Protein AF-X1RI04-F1 (afdb_monomer_lite)

InterPro domains:
  IPR008217 Ccc1 family [PF01988] (45-190)

Secondary structure (DSSP, 8-state):
--HHHHHHHHHHHHHHHHHHHHHHHHHHHHHHHHHHHHHHHHHHHHHHHHHHHHHHHHHHHHHHHHHHHHHHHH-TT-HHHHHHHHHHHHHHHHHHHHHHHHHHHHHHHHHHHHHHHHHHHHHHHHHHHHHHHHT-SS--HHHHHHHHHHHHHHHHHHHHHHHHHHTS-HHHHHHHHHHHHHHHHHHHHHHH-

Structure (mmCIF, N/CA/C/O backbone):
data_AF-X1RI04-F1
#
_entry.id   AF-X1RI04-F1
#
loop_
_atom_site.group_PDB
_atom_site.id
_atom_site.type_symbol
_atom_site.label_atom_id
_atom_site.label_alt_id
_atom_site.label_comp_id
_atom_site.label_asym_id
_atom_site.label_entity_id
_atom_site.label_seq_id
_atom_site.pdbx_PDB_ins_code
_atom_site.Cartn_x
_atom_site.Cartn_y
_atom_site.Cartn_z
_atom_site.occupancy
_atom_site.B_iso_or_equiv
_atom_site.auth_seq_id
_atom_site.auth_comp_id
_atom_site.auth_asym_id
_atom_site.auth_atom_id
_atom_site.pdbx_PDB_model_num
ATOM 1 N N . MET A 1 1 ? 41.796 -19.328 -16.717 1.00 56.25 1 MET A N 1
ATOM 2 C CA . MET A 1 1 ? 40.989 -19.434 -15.481 1.00 56.25 1 MET A CA 1
ATOM 3 C C . MET A 1 1 ? 39.980 -20.559 -15.691 1.00 56.25 1 MET A C 1
ATOM 5 O O . MET A 1 1 ? 39.251 -20.521 -16.672 1.00 56.25 1 MET A O 1
ATOM 9 N N . THR A 1 2 ? 40.046 -21.635 -14.907 1.00 69.50 2 THR A N 1
ATOM 10 C CA . THR A 1 2 ? 39.383 -22.914 -15.227 1.00 69.50 2 THR A CA 1
ATOM 11 C C . THR A 1 2 ? 37.885 -22.865 -14.917 1.00 69.50 2 THR A C 1
ATOM 13 O O . THR A 1 2 ? 37.501 -22.377 -13.861 1.00 69.50 2 THR A O 1
ATOM 16 N N . ASN A 1 3 ? 37.045 -23.431 -15.790 1.00 71.75 3 ASN A N 1
ATOM 17 C CA . ASN A 1 3 ? 35.574 -23.472 -15.674 1.00 71.75 3 ASN A CA 1
ATOM 18 C C . ASN A 1 3 ? 35.074 -23.992 -14.298 1.00 71.75 3 ASN A C 1
ATOM 20 O O . ASN A 1 3 ? 34.039 -23.561 -13.805 1.00 71.75 3 ASN A O 1
ATOM 24 N N . ARG A 1 4 ? 35.855 -24.850 -13.617 1.00 77.81 4 ARG A N 1
ATOM 25 C CA . ARG A 1 4 ? 35.579 -25.296 -12.234 1.00 77.81 4 ARG A CA 1
ATOM 26 C C . ARG A 1 4 ? 35.619 -24.168 -11.203 1.00 77.81 4 ARG A C 1
ATOM 28 O O . ARG A 1 4 ? 34.737 -24.109 -10.362 1.00 77.81 4 ARG A O 1
ATOM 35 N N . LYS A 1 5 ? 36.581 -23.249 -11.315 1.00 81.50 5 LYS A N 1
ATOM 36 C CA . LYS A 1 5 ? 36.760 -22.143 -10.367 1.00 81.50 5 LYS A CA 1
ATOM 37 C C . LYS A 1 5 ? 35.583 -21.163 -10.423 1.00 81.50 5 LYS A C 1
ATOM 39 O O . LYS A 1 5 ? 35.088 -20.741 -9.392 1.00 81.50 5 LYS A O 1
ATOM 44 N N . ILE A 1 6 ? 35.080 -20.900 -11.633 1.00 80.06 6 ILE A N 1
ATOM 45 C CA . ILE A 1 6 ? 33.883 -20.073 -11.860 1.00 80.06 6 ILE A CA 1
ATOM 46 C C . ILE A 1 6 ? 32.636 -20.750 -11.268 1.00 80.06 6 ILE A C 1
ATOM 48 O O . ILE A 1 6 ? 31.807 -20.092 -10.651 1.00 80.06 6 ILE A O 1
ATOM 52 N N . LYS A 1 7 ? 32.499 -22.076 -11.414 1.00 80.19 7 LYS A N 1
ATOM 53 C CA . LYS A 1 7 ? 31.380 -22.821 -10.812 1.00 80.19 7 LYS A CA 1
ATOM 54 C C . LYS A 1 7 ? 31.418 -22.803 -9.284 1.00 80.19 7 LYS A C 1
ATOM 56 O O . LYS A 1 7 ? 30.374 -22.629 -8.669 1.00 80.19 7 LYS A O 1
ATOM 61 N N . GLU A 1 8 ? 32.591 -22.973 -8.684 1.00 88.19 8 GLU A N 1
ATOM 62 C CA . GLU A 1 8 ? 32.772 -22.919 -7.226 1.00 88.19 8 GLU A CA 1
ATOM 63 C C . GLU A 1 8 ? 32.429 -21.534 -6.661 1.00 88.19 8 GLU A C 1
ATOM 65 O O . GLU A 1 8 ? 31.746 -21.441 -5.646 1.00 88.19 8 GLU A O 1
ATOM 70 N N . GLU A 1 9 ? 32.820 -20.472 -7.364 1.00 85.31 9 GLU A N 1
ATOM 71 C CA . GLU A 1 9 ? 32.526 -19.083 -7.000 1.00 85.31 9 GLU A CA 1
ATOM 72 C C . GLU A 1 9 ? 31.026 -18.761 -7.109 1.00 85.31 9 GLU A C 1
ATOM 74 O O . GLU A 1 9 ? 30.447 -18.163 -6.207 1.00 85.31 9 GLU A O 1
ATOM 79 N N . ILE A 1 10 ? 30.348 -19.248 -8.156 1.00 82.75 10 ILE A N 1
ATOM 80 C CA . ILE A 1 10 ? 28.885 -19.128 -8.276 1.00 82.75 10 ILE A CA 1
ATOM 81 C C . ILE A 1 10 ? 28.179 -19.881 -7.141 1.00 82.75 10 ILE A C 1
ATOM 83 O O . ILE A 1 10 ? 27.211 -19.374 -6.578 1.00 82.75 10 ILE A O 1
ATOM 87 N N . ILE A 1 11 ? 28.652 -21.080 -6.787 1.00 85.56 11 ILE A N 1
ATOM 88 C CA . ILE A 1 11 ? 28.065 -21.882 -5.707 1.00 85.56 11 ILE A CA 1
ATOM 89 C C . ILE A 1 11 ? 28.248 -21.192 -4.351 1.00 85.56 11 ILE A C 1
ATOM 91 O O . ILE A 1 11 ? 27.290 -21.144 -3.580 1.00 85.56 11 ILE A O 1
ATOM 95 N N . SER A 1 12 ? 29.424 -20.621 -4.059 1.00 86.88 12 SER A N 1
ATOM 96 C CA . SER A 1 12 ? 29.635 -19.900 -2.796 1.00 86.88 12 SER A CA 1
ATOM 97 C C . SER A 1 12 ? 28.733 -18.671 -2.700 1.00 86.88 12 SER A C 1
ATOM 99 O O . SER A 1 12 ? 28.093 -18.454 -1.675 1.00 86.88 12 SER A O 1
ATOM 101 N N . LEU A 1 13 ? 28.598 -17.925 -3.799 1.00 86.56 13 LEU A N 1
ATOM 102 C CA . LEU A 1 13 ? 27.761 -16.730 -3.866 1.00 86.56 13 LEU A CA 1
ATOM 103 C C . LEU A 1 13 ? 26.271 -17.068 -3.695 1.00 86.56 13 LEU A C 1
ATOM 105 O O . LEU A 1 13 ? 25.537 -16.323 -3.045 1.00 86.56 13 LEU A O 1
ATOM 109 N N . LEU A 1 14 ? 25.827 -18.218 -4.215 1.00 79.75 14 LEU A N 1
ATOM 110 C CA . LEU A 1 14 ? 24.469 -18.725 -4.006 1.00 79.75 14 LEU A CA 1
ATOM 111 C C . LEU A 1 14 ? 24.226 -19.113 -2.539 1.00 79.75 14 LEU A C 1
ATOM 113 O O . LEU A 1 14 ? 23.183 -18.787 -1.977 1.00 79.75 14 LEU A O 1
ATOM 117 N N . ILE A 1 15 ? 25.191 -19.793 -1.913 1.00 87.94 15 ILE A N 1
ATOM 118 C CA . ILE A 1 15 ? 25.114 -20.222 -0.509 1.00 87.94 15 ILE A CA 1
ATOM 119 C C . ILE A 1 15 ? 25.029 -19.013 0.426 1.00 87.94 15 ILE A C 1
ATOM 121 O O . ILE A 1 15 ? 24.221 -19.019 1.356 1.00 87.94 15 ILE A O 1
ATOM 125 N N . ASP A 1 16 ? 25.811 -17.967 0.170 1.00 87.62 16 ASP A N 1
ATOM 126 C CA . ASP A 1 16 ? 25.807 -16.768 1.007 1.00 87.62 16 ASP A CA 1
ATOM 127 C C . ASP A 1 16 ? 24.486 -15.995 0.894 1.00 87.62 16 ASP A C 1
ATOM 129 O O . ASP A 1 16 ? 23.928 -15.589 1.915 1.00 87.62 16 ASP A O 1
ATOM 133 N N . HIS A 1 17 ? 23.897 -15.898 -0.303 1.00 81.50 17 HIS A N 1
ATOM 134 C CA . HIS A 1 17 ? 22.555 -15.324 -0.461 1.00 81.50 17 HIS A CA 1
ATOM 135 C C . HIS A 1 17 ? 21.479 -16.148 0.253 1.00 81.50 17 HIS A C 1
ATOM 137 O O . HIS A 1 17 ? 20.610 -15.581 0.914 1.00 81.50 17 HIS A O 1
ATOM 143 N N . VA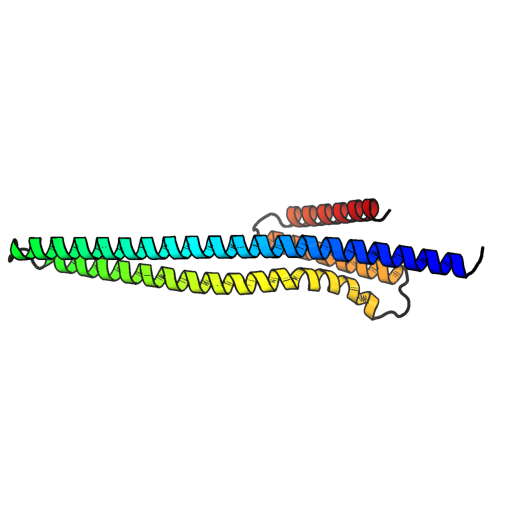L A 1 18 ? 21.544 -17.481 0.178 1.00 84.56 18 VAL A N 1
ATOM 144 C CA . VAL A 1 18 ? 20.605 -18.354 0.899 1.00 84.56 18 VAL A CA 1
ATOM 145 C C . VAL A 1 18 ? 20.731 -18.165 2.412 1.00 84.56 18 VAL A C 1
ATOM 147 O O . VAL A 1 18 ? 19.711 -18.134 3.098 1.00 84.56 18 VAL A O 1
ATOM 150 N N . ARG A 1 19 ? 21.947 -17.975 2.941 1.00 84.56 19 ARG A N 1
ATOM 151 C CA . ARG A 1 19 ? 22.165 -17.679 4.367 1.00 84.56 19 ARG A CA 1
ATOM 152 C C . ARG A 1 19 ? 21.588 -16.333 4.782 1.00 84.56 19 ARG A C 1
ATOM 154 O O . ARG A 1 19 ? 20.949 -16.265 5.826 1.00 84.56 19 ARG A O 1
ATOM 161 N N . ILE A 1 20 ? 21.775 -15.291 3.971 1.00 84.12 20 ILE A N 1
ATOM 162 C CA . ILE A 1 20 ? 21.198 -13.963 4.228 1.00 84.12 20 ILE A CA 1
ATOM 163 C C . ILE A 1 20 ? 19.671 -14.060 4.282 1.00 84.12 20 ILE A C 1
ATOM 165 O O . ILE A 1 20 ? 19.052 -13.583 5.230 1.00 84.12 20 ILE A O 1
ATOM 169 N N . VAL A 1 21 ? 19.067 -14.748 3.311 1.00 76.12 21 VAL A N 1
ATOM 170 C CA . VAL A 1 21 ? 17.616 -14.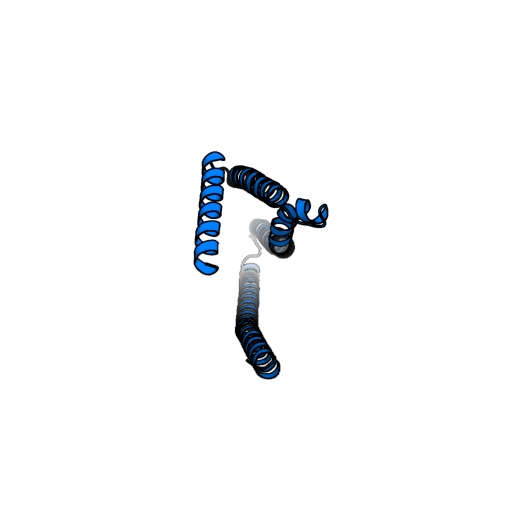964 3.269 1.00 76.12 21 VAL A CA 1
ATOM 171 C C . VAL A 1 21 ? 17.138 -15.756 4.491 1.00 76.12 21 VAL A C 1
ATOM 173 O O . VAL A 1 21 ? 16.167 -15.354 5.128 1.00 76.12 21 VAL A O 1
ATOM 176 N N . TYR A 1 22 ? 17.836 -16.829 4.875 1.00 77.12 22 TYR A N 1
ATOM 177 C CA . TYR A 1 22 ? 17.503 -17.604 6.075 1.00 77.12 22 TYR A CA 1
ATOM 178 C C . TYR A 1 22 ? 17.614 -16.782 7.363 1.00 77.12 22 TYR A C 1
ATOM 180 O O . TYR A 1 22 ? 16.743 -16.895 8.221 1.00 77.12 22 TYR A O 1
ATOM 188 N N . SER A 1 23 ? 18.645 -15.943 7.493 1.00 79.81 23 SER A N 1
ATOM 189 C CA . SER A 1 23 ? 18.835 -15.072 8.659 1.00 79.81 23 SER A CA 1
ATOM 190 C C . SER A 1 23 ? 17.694 -14.067 8.785 1.00 79.81 23 SER A C 1
ATOM 192 O O . SER A 1 23 ? 17.095 -13.960 9.847 1.00 79.81 23 SER A O 1
ATOM 194 N N . ILE A 1 24 ? 17.330 -13.394 7.688 1.00 77.19 24 ILE A N 1
ATOM 195 C CA . ILE A 1 24 ? 16.237 -12.411 7.681 1.00 77.19 24 ILE A CA 1
ATOM 196 C C . ILE A 1 24 ? 14.903 -13.084 8.018 1.00 77.19 24 ILE A C 1
ATOM 198 O O . ILE A 1 24 ? 14.132 -12.560 8.818 1.00 77.19 24 ILE A O 1
ATOM 202 N N . ILE A 1 25 ? 14.624 -14.257 7.439 1.00 72.31 25 ILE A N 1
ATOM 203 C CA . ILE A 1 25 ? 13.391 -15.006 7.719 1.00 72.31 25 ILE A CA 1
ATOM 204 C C . ILE A 1 25 ? 13.358 -15.482 9.176 1.00 72.31 25 ILE A C 1
ATOM 206 O O . ILE A 1 25 ? 12.309 -15.411 9.812 1.00 72.31 25 ILE A O 1
ATOM 210 N N . SER A 1 26 ? 14.490 -15.938 9.715 1.00 75.62 26 SER A N 1
ATOM 211 C CA . SER A 1 26 ? 14.608 -16.368 11.110 1.00 75.62 26 SER A CA 1
ATOM 212 C C . SER A 1 26 ? 14.384 -15.210 12.082 1.00 75.62 26 SER A C 1
ATOM 214 O O . SER A 1 26 ? 13.570 -15.334 12.995 1.00 75.62 26 SER A O 1
ATOM 216 N N . ASP A 1 27 ? 15.041 -14.070 11.862 1.00 74.50 27 ASP A N 1
ATOM 217 C CA . ASP A 1 27 ? 14.899 -12.879 12.709 1.00 74.50 27 ASP A CA 1
ATOM 218 C C . ASP A 1 27 ? 13.464 -12.336 12.670 1.00 74.50 27 ASP A C 1
ATOM 220 O O . ASP A 1 27 ? 12.891 -11.984 13.704 1.00 74.50 27 ASP A O 1
ATOM 224 N N . MET A 1 28 ? 12.836 -12.353 11.491 1.00 73.25 28 MET A N 1
ATOM 225 C CA . MET A 1 28 ? 11.418 -12.018 11.338 1.00 73.25 28 MET A CA 1
ATOM 226 C C . MET A 1 28 ? 10.502 -13.038 12.022 1.00 73.25 28 MET A C 1
ATOM 228 O O . MET A 1 28 ? 9.472 -12.653 12.571 1.00 73.25 28 MET A O 1
ATOM 232 N N . GLY A 1 29 ? 10.870 -14.321 12.028 1.00 74.38 29 GLY A N 1
ATOM 233 C CA . GLY A 1 29 ? 10.160 -15.370 12.756 1.00 74.38 29 GLY A CA 1
ATOM 234 C C . GLY A 1 29 ? 10.153 -15.115 14.262 1.00 74.38 29 GLY A C 1
ATOM 235 O O . GLY A 1 29 ? 9.088 -15.147 14.876 1.00 74.38 29 GLY A O 1
ATOM 236 N N . VAL A 1 30 ? 11.311 -14.773 14.837 1.00 74.25 30 VAL A N 1
ATOM 237 C CA . VAL A 1 30 ? 11.431 -14.397 16.256 1.00 74.25 30 VAL A CA 1
ATOM 238 C C . VAL A 1 30 ? 10.592 -13.154 16.550 1.00 74.25 30 VAL A C 1
ATOM 240 O O . VAL A 1 30 ? 9.764 -13.176 17.460 1.00 74.25 30 VAL A O 1
ATOM 243 N N . TYR A 1 31 ? 10.716 -12.107 15.730 1.00 75.12 31 TYR A N 1
ATOM 244 C CA . TYR A 1 31 ? 9.923 -10.885 15.879 1.00 75.12 31 TYR A CA 1
ATOM 245 C C . TYR A 1 31 ? 8.414 -11.157 15.827 1.00 75.12 31 TYR A C 1
ATOM 247 O O . TYR A 1 31 ? 7.657 -10.629 16.641 1.00 75.12 31 TYR A O 1
ATOM 255 N N . TYR A 1 32 ? 7.968 -12.020 14.910 1.00 71.06 32 TYR A N 1
ATOM 256 C CA . TYR A 1 32 ? 6.564 -12.396 14.790 1.00 71.06 32 TYR A CA 1
ATOM 257 C C . TYR A 1 32 ? 6.075 -13.173 16.014 1.00 71.06 32 TYR A C 1
ATOM 259 O O . TYR A 1 32 ? 4.979 -12.901 16.499 1.00 71.06 32 TYR A O 1
ATOM 267 N N . THR A 1 33 ? 6.880 -14.101 16.546 1.00 78.12 33 THR A N 1
ATOM 268 C CA . THR A 1 33 ? 6.529 -14.823 17.780 1.00 78.12 33 THR A CA 1
ATOM 269 C C . THR A 1 33 ? 6.433 -13.887 18.980 1.00 78.12 33 THR A C 1
ATOM 271 O O . THR A 1 33 ? 5.435 -13.935 19.690 1.00 78.12 33 THR A O 1
ATOM 274 N N . THR A 1 34 ? 7.383 -12.963 19.150 1.00 79.19 34 THR A N 1
ATOM 275 C CA . THR A 1 34 ? 7.346 -11.969 20.231 1.00 79.19 34 THR A CA 1
ATOM 276 C C . THR A 1 34 ? 6.147 -11.031 20.092 1.00 79.19 34 THR A C 1
ATOM 278 O O . THR A 1 34 ? 5.424 -10.806 21.056 1.00 79.19 34 THR A O 1
ATOM 281 N N . TRP A 1 35 ? 5.866 -10.536 18.883 1.00 82.44 35 TRP A N 1
ATOM 282 C CA . TRP A 1 35 ? 4.689 -9.703 18.634 1.00 82.44 35 TRP A CA 1
ATOM 283 C C . TRP A 1 35 ? 3.377 -10.459 18.887 1.00 82.44 35 TRP A C 1
ATOM 285 O O . TRP A 1 35 ? 2.438 -9.894 19.449 1.00 82.44 35 TRP A O 1
ATOM 295 N N . ALA A 1 36 ? 3.300 -11.737 18.504 1.00 80.50 36 ALA A N 1
ATOM 296 C CA . ALA A 1 36 ? 2.135 -12.579 18.756 1.00 80.50 36 ALA A CA 1
ATOM 297 C C . ALA A 1 36 ? 1.917 -12.819 20.260 1.00 80.50 36 ALA A C 1
ATOM 299 O O . ALA A 1 36 ? 0.785 -12.704 20.734 1.00 80.50 36 ALA A O 1
ATOM 300 N N . GLU A 1 37 ? 2.988 -13.082 21.013 1.00 81.00 37 GLU A N 1
ATOM 301 C CA . GLU A 1 37 ? 2.952 -13.212 22.473 1.00 81.00 37 GLU A CA 1
ATOM 302 C C . GLU A 1 37 ? 2.514 -11.905 23.149 1.00 81.00 37 GLU A C 1
ATOM 304 O O . GLU A 1 37 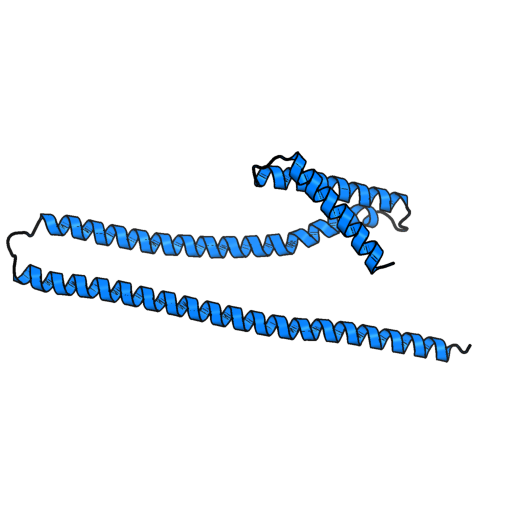? 1.610 -11.918 23.989 1.00 81.00 37 GLU A O 1
ATOM 309 N N . ASP A 1 38 ? 3.070 -10.762 22.736 1.00 80.62 38 ASP A N 1
ATOM 310 C CA . ASP A 1 38 ? 2.705 -9.437 23.250 1.00 80.62 38 ASP A CA 1
ATOM 311 C C . ASP A 1 38 ? 1.246 -9.085 22.938 1.00 80.62 38 ASP A C 1
ATOM 313 O O . ASP A 1 38 ? 0.526 -8.520 23.774 1.00 80.62 38 ASP A O 1
ATOM 317 N N . PHE A 1 39 ? 0.773 -9.447 21.744 1.00 82.75 39 PHE A N 1
ATOM 318 C CA . PHE A 1 39 ? -0.617 -9.278 21.341 1.00 82.75 39 PHE A CA 1
ATOM 319 C C . PHE A 1 39 ? -1.554 -10.144 22.194 1.00 82.75 39 PHE A C 1
ATOM 321 O O . PHE A 1 39 ? -2.585 -9.661 22.676 1.00 82.75 39 PHE A O 1
ATOM 328 N N . GLU A 1 40 ? -1.197 -11.406 22.440 1.00 84.38 40 GLU A N 1
ATOM 329 C CA . GLU A 1 40 ? -1.986 -12.324 23.261 1.00 84.38 40 GLU A CA 1
ATOM 330 C C . GLU A 1 40 ? -1.995 -11.916 24.744 1.00 84.38 40 GLU A C 1
ATOM 332 O O . GLU A 1 40 ? -3.055 -11.912 25.384 1.00 84.38 40 GLU A O 1
ATOM 337 N N . ALA A 1 41 ? -0.858 -11.462 25.276 1.00 81.44 41 ALA A N 1
ATOM 338 C CA . ALA A 1 41 ? -0.743 -10.900 26.619 1.00 81.44 41 ALA A CA 1
ATOM 339 C C . ALA A 1 41 ? -1.598 -9.633 26.771 1.00 81.44 41 ALA A C 1
ATOM 341 O O . ALA A 1 41 ? -2.363 -9.498 27.736 1.00 81.44 41 ALA A O 1
ATOM 342 N N . SER A 1 42 ? -1.543 -8.737 25.781 1.00 78.19 42 SER A N 1
ATOM 343 C CA . SER A 1 42 ? -2.355 -7.520 25.732 1.00 78.19 42 SER A CA 1
ATOM 344 C C . SER A 1 42 ? -3.843 -7.855 25.705 1.00 78.19 42 SER A C 1
ATOM 346 O O . SER A 1 42 ? -4.601 -7.332 26.526 1.00 78.19 42 SER A O 1
ATOM 348 N N . LYS A 1 43 ? -4.263 -8.797 24.854 1.00 87.81 43 LYS A N 1
ATOM 349 C CA . LYS A 1 43 ? -5.644 -9.289 24.776 1.00 87.81 43 LYS A CA 1
ATOM 350 C C . LYS A 1 43 ? -6.114 -9.885 26.105 1.00 87.81 43 LYS A C 1
ATOM 352 O O . LYS A 1 43 ? -7.186 -9.523 26.585 1.00 87.81 43 LYS A O 1
ATOM 357 N N . LYS A 1 44 ? -5.304 -10.734 26.747 1.00 81.19 44 LYS A N 1
ATOM 358 C CA . LYS A 1 44 ? -5.613 -11.333 28.057 1.00 81.19 44 LYS A CA 1
ATOM 359 C C . LYS A 1 44 ? -5.740 -10.274 29.155 1.00 81.19 44 LYS A C 1
ATOM 361 O O . LYS A 1 44 ? -6.628 -10.366 30.003 1.00 81.19 44 LYS A O 1
ATOM 366 N N . SER A 1 45 ? -4.892 -9.244 29.130 1.00 79.69 45 SER A N 1
ATOM 367 C CA . SER A 1 45 ? -4.982 -8.112 30.060 1.00 79.69 45 SER A CA 1
ATOM 368 C C . SER A 1 45 ? -6.277 -7.310 29.871 1.00 79.69 45 SER A C 1
ATOM 370 O O . SER A 1 45 ? -6.887 -6.871 30.848 1.00 79.69 45 SER A O 1
ATOM 372 N N . LEU A 1 46 ? -6.728 -7.171 28.621 1.00 77.62 46 LEU A N 1
ATOM 373 C CA . LEU A 1 46 ? -7.939 -6.452 28.237 1.00 77.62 46 LEU A CA 1
ATOM 374 C C . LEU A 1 46 ? -9.198 -7.227 28.632 1.00 77.62 46 LEU A C 1
ATOM 376 O O . LEU A 1 46 ? -10.106 -6.647 29.222 1.00 77.62 46 LEU A O 1
ATOM 380 N N . GLU A 1 47 ? -9.210 -8.541 28.403 1.00 79.81 47 GLU A N 1
ATOM 381 C CA . GLU A 1 47 ? -10.239 -9.471 28.886 1.00 79.81 47 GLU A CA 1
ATOM 382 C C . GLU A 1 47 ? -10.340 -9.435 30.418 1.00 79.81 47 GLU A C 1
ATOM 384 O O . GLU A 1 47 ? -11.429 -9.272 30.962 1.00 79.81 47 GLU A O 1
ATOM 389 N N . LYS A 1 48 ? -9.205 -9.468 31.132 1.00 81.75 48 LYS A N 1
ATOM 390 C CA . LYS A 1 48 ? -9.170 -9.356 32.600 1.00 81.75 48 LYS A CA 1
ATOM 391 C C . LYS A 1 48 ? -9.671 -7.997 33.103 1.00 81.75 48 LYS A C 1
ATOM 393 O O . LYS A 1 48 ? -10.338 -7.927 34.132 1.00 81.75 48 LYS A O 1
ATOM 398 N N . LYS A 1 49 ? -9.361 -6.900 32.402 1.00 79.62 49 LYS A N 1
ATOM 399 C CA . LYS A 1 49 ? -9.910 -5.570 32.724 1.00 79.62 49 LYS A CA 1
ATOM 400 C C . LYS A 1 49 ? -11.417 -5.514 32.466 1.00 79.62 49 LYS A C 1
ATOM 402 O O . LYS A 1 49 ? -12.139 -4.976 33.301 1.00 79.62 49 LYS A O 1
ATOM 407 N N . LYS A 1 50 ? -11.893 -6.093 31.358 1.00 75.19 50 LYS A N 1
ATOM 408 C CA . LYS A 1 50 ? -13.323 -6.218 31.043 1.00 75.19 50 LYS A CA 1
ATOM 409 C C . LYS A 1 50 ? -14.061 -7.029 32.106 1.00 75.19 50 LYS A C 1
ATOM 411 O O . LYS A 1 50 ? -15.074 -6.550 32.601 1.00 75.19 50 LYS A O 1
ATOM 416 N N . SER A 1 51 ? -13.543 -8.195 32.496 1.00 76.44 51 SER A N 1
ATOM 417 C CA . SER A 1 51 ? -14.175 -9.041 33.514 1.00 76.44 51 SER A CA 1
ATOM 418 C C . SER A 1 51 ? -14.208 -8.358 34.881 1.00 76.44 51 SER A C 1
ATOM 420 O O . SER A 1 51 ? -15.237 -8.378 35.546 1.00 76.44 51 SER A O 1
ATOM 422 N N . LYS A 1 52 ? -13.128 -7.668 35.274 1.00 77.25 52 LYS A N 1
ATOM 423 C CA . LYS A 1 52 ? -13.087 -6.896 36.525 1.00 77.25 52 LYS A CA 1
ATOM 424 C C . LYS A 1 52 ? -14.088 -5.736 36.523 1.00 77.25 52 LYS A C 1
ATOM 426 O O . LYS A 1 52 ? -14.718 -5.484 37.541 1.00 77.25 52 LYS A O 1
ATOM 431 N N . MET A 1 53 ? -14.250 -5.052 35.390 1.00 70.25 53 MET A N 1
ATOM 432 C CA . MET A 1 53 ? -15.247 -3.988 35.235 1.00 70.25 53 MET A CA 1
ATOM 433 C C . MET A 1 53 ? -16.681 -4.540 35.242 1.00 70.25 53 MET A C 1
ATOM 435 O O . MET A 1 53 ? -17.569 -3.906 35.793 1.00 70.25 53 MET A O 1
ATOM 439 N N . GLN A 1 54 ? -16.920 -5.721 34.664 1.00 73.88 54 GLN A N 1
ATOM 440 C CA . GLN A 1 54 ? -18.220 -6.395 34.759 1.00 73.88 54 GLN A CA 1
ATOM 441 C C . GLN A 1 54 ? -18.543 -6.799 36.196 1.00 73.88 54 GLN A C 1
ATOM 443 O O . GLN A 1 54 ? -19.651 -6.540 36.647 1.00 73.88 54 GLN A O 1
ATOM 448 N N . LEU A 1 55 ? -17.569 -7.358 36.919 1.00 68.06 55 LEU A N 1
ATOM 449 C CA . LEU A 1 55 ? -17.727 -7.711 38.326 1.00 68.06 55 LEU A CA 1
ATOM 450 C C . LEU A 1 55 ? -18.013 -6.467 39.179 1.00 68.06 55 LEU A C 1
ATOM 452 O O . LEU A 1 55 ? -18.910 -6.508 40.007 1.00 68.06 55 LEU A O 1
ATOM 456 N N . SER A 1 56 ? -17.321 -5.344 38.936 1.00 68.31 56 SER A N 1
ATOM 457 C CA . SER A 1 56 ? -17.595 -4.101 39.669 1.00 68.31 56 SER A CA 1
ATOM 458 C C . SER A 1 56 ? -18.966 -3.515 39.333 1.00 68.31 56 SER A C 1
ATOM 460 O O . SER A 1 56 ? -19.637 -3.019 40.227 1.00 68.31 56 SER A O 1
ATOM 462 N N . GLU A 1 57 ? -19.397 -3.575 38.064 1.00 70.69 57 GLU A N 1
ATOM 463 C CA . GLU A 1 57 ? -20.758 -3.176 37.676 1.00 70.69 57 GLU A CA 1
ATOM 464 C C . GLU A 1 57 ? -21.811 -4.076 38.365 1.00 70.69 57 GLU A C 1
ATOM 466 O O . GLU A 1 57 ? -22.853 -3.580 38.779 1.00 70.69 57 GLU A O 1
ATOM 471 N N . GLU A 1 58 ? -21.560 -5.384 38.507 1.00 71.25 58 GLU A N 1
ATOM 472 C CA . GLU A 1 58 ? -22.461 -6.323 39.199 1.00 71.25 58 GLU A CA 1
ATOM 473 C C . GLU A 1 58 ? -22.459 -6.156 40.727 1.00 71.25 58 GLU A C 1
ATOM 475 O O . GLU A 1 58 ? -23.509 -6.284 41.353 1.00 71.25 58 GLU A O 1
ATOM 480 N N . GLU A 1 59 ? -21.309 -5.860 41.336 1.00 72.31 59 GLU A N 1
ATOM 481 C CA . GLU A 1 59 ? -21.191 -5.547 42.765 1.00 72.31 59 GLU A CA 1
ATOM 482 C C . GLU A 1 59 ? -21.878 -4.220 43.107 1.00 72.31 59 GLU A C 1
ATOM 484 O O . GLU A 1 59 ? -22.628 -4.167 44.079 1.00 72.31 59 GLU A O 1
ATOM 489 N N . GLU A 1 60 ? -21.704 -3.174 42.289 1.00 67.75 60 GLU A N 1
ATOM 490 C CA . GLU A 1 60 ? -22.470 -1.927 42.419 1.00 67.75 60 GLU A CA 1
ATOM 491 C C . GLU A 1 60 ? -23.977 -2.183 42.285 1.00 67.75 60 GLU A C 1
ATOM 493 O O . GLU A 1 60 ? -24.754 -1.677 43.094 1.00 67.75 60 GLU A O 1
ATOM 498 N N . ASP A 1 61 ? -24.403 -2.996 41.311 1.00 68.12 61 ASP A N 1
ATOM 499 C CA . ASP A 1 61 ? -25.816 -3.349 41.136 1.00 68.12 61 ASP A CA 1
ATOM 500 C C . ASP A 1 61 ? -26.369 -4.121 42.361 1.00 68.12 61 ASP A C 1
ATOM 502 O O . ASP A 1 61 ? -27.505 -3.869 42.764 1.00 68.12 61 ASP A O 1
ATOM 506 N N . LYS A 1 62 ? -25.580 -5.007 42.995 1.00 69.31 62 LYS A N 1
ATOM 507 C CA . LYS A 1 62 ? -25.969 -5.721 44.231 1.00 69.31 62 LYS A CA 1
ATOM 508 C C . LYS A 1 62 ? -26.054 -4.807 45.448 1.00 69.31 62 LYS A C 1
ATOM 510 O O . LYS A 1 62 ? -27.039 -4.872 46.173 1.00 69.31 62 LYS A O 1
ATOM 515 N N . LEU A 1 63 ? -25.066 -3.935 45.650 1.00 68.00 63 LEU A N 1
ATOM 516 C CA . LEU A 1 63 ? -25.065 -2.968 46.754 1.00 68.00 63 LEU A CA 1
ATOM 517 C C . LEU A 1 63 ? -26.272 -2.027 46.669 1.00 68.00 63 LEU A C 1
ATOM 519 O O . LEU A 1 63 ? -26.897 -1.723 47.683 1.00 68.00 63 LEU A O 1
ATOM 523 N N . LEU A 1 64 ? -26.633 -1.609 45.452 1.00 66.44 64 LEU A N 1
ATOM 524 C CA . LEU A 1 64 ? -27.841 -0.828 45.210 1.00 66.44 64 LEU A CA 1
ATOM 525 C C . LEU A 1 64 ? -29.118 -1.628 45.510 1.00 66.44 64 LEU A C 1
ATOM 527 O O . LEU A 1 64 ? -30.072 -1.046 46.017 1.00 66.44 64 LEU A O 1
ATOM 531 N N . GLU A 1 65 ? -29.161 -2.932 45.218 1.00 68.19 65 GLU A N 1
ATOM 532 C CA . GLU A 1 65 ? -30.314 -3.785 45.544 1.00 68.19 65 GLU A CA 1
ATOM 533 C C . GLU A 1 65 ? -30.443 -4.052 47.056 1.00 68.19 65 GLU A C 1
ATOM 535 O O . GLU A 1 65 ? -31.558 -3.996 47.579 1.00 68.19 65 GLU A O 1
ATOM 540 N N . ASP A 1 66 ? -29.337 -4.245 47.777 1.00 70.12 66 ASP A N 1
ATOM 541 C CA . ASP A 1 66 ? -29.332 -4.467 49.230 1.00 70.12 66 ASP A CA 1
ATOM 542 C C . ASP A 1 66 ? -29.737 -3.198 50.008 1.00 70.12 66 ASP A C 1
ATOM 544 O O . ASP A 1 66 ? -30.618 -3.250 50.873 1.00 70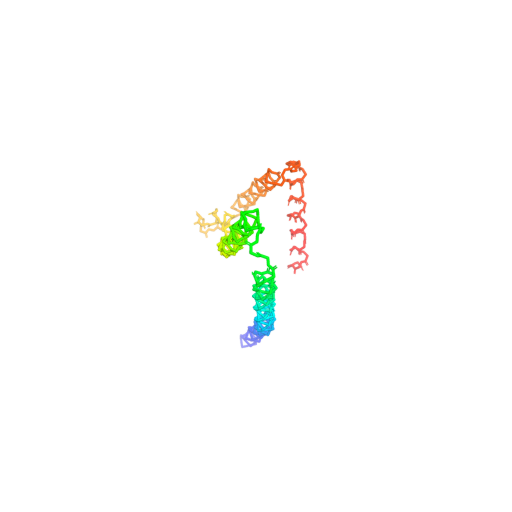.12 66 ASP A O 1
ATOM 548 N N . GLU A 1 67 ? -29.201 -2.029 49.632 1.00 66.88 67 GLU A N 1
ATOM 549 C CA . GLU A 1 67 ? -29.596 -0.729 50.202 1.00 66.88 67 GLU A CA 1
ATOM 550 C C . GLU A 1 67 ? -31.088 -0.422 49.934 1.00 66.88 67 GLU A C 1
ATOM 552 O O . GLU A 1 67 ? -31.778 0.240 50.719 1.00 66.88 67 GLU A O 1
ATOM 557 N N . GLU A 1 68 ? -31.632 -0.922 48.821 1.00 56.91 68 GLU A N 1
ATOM 558 C CA . GLU A 1 68 ? -33.047 -0.800 48.473 1.00 56.91 68 GLU A CA 1
ATOM 559 C C . GLU A 1 68 ? -33.961 -1.733 49.272 1.00 56.91 68 GLU A C 1
ATOM 561 O O . GLU A 1 68 ? -35.096 -1.339 49.559 1.00 56.91 68 GLU A O 1
ATOM 566 N N . ILE A 1 69 ? -33.505 -2.938 49.632 1.00 65.31 69 ILE A N 1
ATOM 567 C CA . ILE A 1 69 ? -34.238 -3.856 50.517 1.00 65.31 69 ILE A CA 1
ATOM 568 C C . ILE A 1 69 ? -34.338 -3.239 51.917 1.00 65.31 69 ILE A C 1
ATOM 570 O O . ILE A 1 69 ? -35.429 -3.198 52.492 1.00 65.31 69 ILE A O 1
ATOM 574 N N . GLU A 1 70 ? -33.244 -2.659 52.412 1.00 64.31 70 GLU A N 1
ATOM 575 C CA . GLU A 1 70 ? -33.195 -1.959 53.698 1.00 64.31 70 GLU A CA 1
ATOM 576 C C . GLU A 1 70 ? -34.120 -0.725 53.714 1.00 64.31 70 GLU A C 1
ATOM 578 O O . GLU A 1 70 ? -34.984 -0.583 54.585 1.00 64.31 70 GLU A O 1
ATOM 583 N N . LYS A 1 71 ? -34.057 0.134 52.685 1.00 62.94 71 LYS A N 1
ATOM 584 C CA . LYS A 1 71 ? -34.950 1.307 52.568 1.00 62.94 71 LYS A CA 1
ATOM 585 C C . LYS A 1 71 ? -36.419 0.937 52.351 1.00 62.94 71 LYS A C 1
ATOM 587 O O . LYS A 1 71 ? -37.302 1.691 52.773 1.00 62.94 71 LYS A O 1
ATOM 592 N N . ALA A 1 72 ? -36.711 -0.192 51.703 1.00 58.31 72 ALA A N 1
ATOM 593 C CA . ALA A 1 72 ? -38.075 -0.683 51.507 1.00 58.31 72 ALA A CA 1
ATOM 594 C C . ALA A 1 72 ? -38.687 -1.268 52.789 1.00 58.31 72 ALA A C 1
ATOM 596 O O . ALA A 1 72 ? -39.897 -1.127 52.979 1.00 58.31 72 ALA A O 1
ATOM 597 N N . MET A 1 73 ? -37.877 -1.855 53.680 1.00 59.31 73 MET A N 1
ATOM 598 C CA . MET A 1 73 ? -38.314 -2.217 55.036 1.00 59.31 73 MET A CA 1
ATOM 599 C C . MET A 1 73 ? -38.633 -0.975 55.885 1.00 59.31 73 MET A C 1
ATOM 601 O O . MET A 1 73 ? -39.538 -1.021 56.713 1.00 59.31 73 MET A O 1
ATOM 605 N N . LEU A 1 74 ? -37.949 0.149 55.638 1.00 62.44 74 LEU A N 1
ATOM 606 C CA . LEU A 1 74 ? -38.106 1.392 56.405 1.00 62.44 74 LEU A CA 1
ATOM 607 C C . LEU A 1 74 ? -39.175 2.363 55.861 1.00 62.44 74 LEU A C 1
ATOM 609 O O . LEU A 1 74 ? -39.641 3.228 56.599 1.00 62.44 74 LEU A O 1
ATOM 613 N N . THR A 1 75 ? -39.588 2.267 54.589 1.00 54.50 75 THR A N 1
ATOM 614 C CA . THR A 1 75 ? -40.480 3.271 53.967 1.00 54.50 75 THR A CA 1
ATOM 615 C C . THR A 1 75 ? -41.605 2.664 53.121 1.00 54.50 75 THR A C 1
ATOM 617 O O . THR A 1 75 ? -41.559 2.604 51.893 1.00 54.50 75 THR A O 1
ATOM 620 N N . VAL A 1 76 ? -42.712 2.294 53.770 1.00 56.28 76 VAL A N 1
ATOM 621 C CA . VAL A 1 76 ? -43.928 1.838 53.065 1.00 56.28 76 VAL A CA 1
ATOM 622 C C . VAL A 1 76 ? -44.632 2.990 52.306 1.00 56.28 76 VAL A C 1
ATOM 624 O O . VAL A 1 76 ? -45.361 2.732 51.349 1.00 56.28 76 VAL A O 1
ATOM 627 N N . ASN A 1 77 ? -44.359 4.266 52.635 1.00 53.44 77 ASN A N 1
ATOM 628 C CA . ASN A 1 77 ? -45.172 5.420 52.200 1.00 53.44 77 ASN A CA 1
ATOM 629 C C . ASN A 1 77 ? -44.556 6.357 51.117 1.00 53.44 77 ASN A C 1
ATOM 631 O O . ASN A 1 77 ? -45.148 7.367 50.761 1.00 53.44 77 ASN A O 1
ATOM 635 N N . LEU A 1 78 ? -43.388 6.053 50.528 1.00 55.59 78 LEU A N 1
ATOM 636 C CA . LEU A 1 78 ? -42.730 6.902 49.493 1.00 55.59 78 LEU A CA 1
ATOM 637 C C . LEU A 1 78 ? -42.662 6.245 48.092 1.00 55.59 78 LEU A C 1
ATOM 639 O O . LEU A 1 78 ? -41.893 6.645 47.213 1.00 55.59 78 LEU A O 1
ATOM 643 N N . LYS A 1 79 ? -43.487 5.214 47.876 1.00 54.12 79 LYS A N 1
ATOM 644 C CA . LYS A 1 79 ? -43.321 4.135 46.882 1.00 54.12 79 LYS A CA 1
ATOM 645 C C . LYS A 1 79 ? -43.355 4.545 45.397 1.00 54.12 79 LYS A C 1
ATOM 647 O O . LYS A 1 79 ? -42.873 3.782 44.559 1.00 54.12 79 LYS A O 1
ATOM 652 N N . ASP A 1 8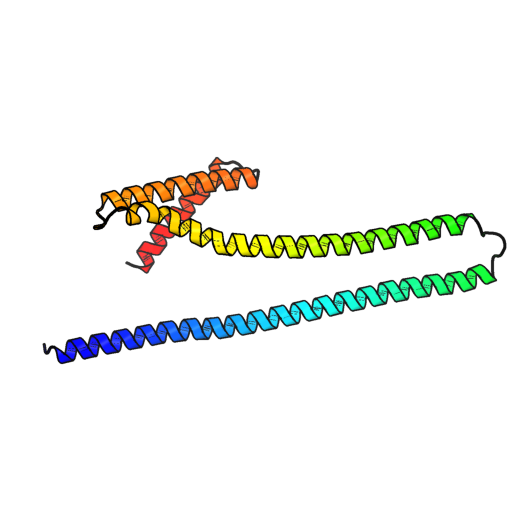0 ? -43.890 5.714 45.043 1.00 57.59 80 ASP A N 1
ATOM 653 C CA . ASP A 1 80 ? -44.238 6.018 43.642 1.00 57.59 80 ASP A CA 1
ATOM 654 C C . ASP A 1 80 ? -43.153 6.799 42.864 1.00 57.59 80 ASP A C 1
ATOM 656 O O . ASP A 1 80 ? -42.805 6.459 41.729 1.00 57.59 80 ASP A O 1
ATOM 660 N N . LYS A 1 81 ? -42.506 7.799 43.487 1.00 56.03 81 LYS A N 1
ATOM 661 C CA . LYS A 1 81 ? -41.452 8.598 42.818 1.00 56.03 81 LYS A CA 1
ATOM 662 C C . LYS A 1 81 ? -40.159 7.806 42.579 1.00 56.03 81 LYS A C 1
ATOM 664 O O . LYS A 1 81 ? -39.549 7.935 41.514 1.00 56.03 81 LYS A O 1
ATOM 669 N N . ASN A 1 82 ? -39.768 6.942 43.517 1.00 57.91 82 ASN A N 1
ATOM 670 C CA . ASN A 1 82 ? -38.526 6.166 43.413 1.00 57.91 82 ASN A CA 1
ATOM 671 C C . ASN A 1 82 ? -38.604 5.052 42.354 1.00 57.91 82 ASN A C 1
ATOM 673 O O . ASN A 1 82 ? -37.616 4.788 41.668 1.00 57.91 82 ASN A O 1
ATOM 677 N N . ARG A 1 83 ? -39.789 4.468 42.115 1.00 58.66 83 ARG A N 1
ATOM 678 C CA . ARG A 1 83 ? -39.990 3.437 41.078 1.00 58.66 83 ARG A CA 1
ATOM 679 C C . ARG A 1 83 ? -39.725 3.954 39.663 1.00 58.66 83 ARG A C 1
ATOM 681 O O . ARG A 1 83 ? -39.063 3.271 38.883 1.00 58.66 83 ARG A O 1
ATOM 688 N N . ARG A 1 84 ? -40.172 5.172 39.336 1.00 58.03 84 ARG A N 1
ATOM 689 C CA . ARG A 1 84 ? -39.942 5.777 38.009 1.00 58.03 84 ARG A CA 1
ATOM 690 C C . ARG A 1 84 ? -38.463 6.088 37.767 1.00 58.03 84 ARG A C 1
ATOM 692 O O . ARG A 1 84 ? -37.949 5.813 36.684 1.00 58.03 84 ARG A O 1
ATOM 699 N N . LYS A 1 85 ? -37.753 6.608 38.775 1.00 57.88 85 LYS A N 1
ATOM 700 C CA . LYS A 1 85 ? -36.309 6.895 38.682 1.00 57.88 85 LYS A CA 1
ATOM 701 C C . LYS A 1 85 ? -35.494 5.608 38.485 1.00 57.88 85 LYS A C 1
ATOM 703 O O . LYS A 1 85 ? -34.645 5.552 37.597 1.00 57.88 85 LYS A O 1
ATOM 708 N N . LYS A 1 86 ? -35.842 4.546 39.218 1.00 55.44 86 LYS A N 1
ATOM 709 C CA . LYS A 1 86 ? -35.216 3.217 39.133 1.00 55.44 86 LYS A CA 1
ATOM 710 C C . LYS A 1 86 ? -35.426 2.537 37.775 1.00 55.44 86 LYS A C 1
ATOM 712 O O . LYS A 1 86 ? -34.492 1.982 37.196 1.00 55.44 86 LYS A O 1
ATOM 717 N N . GLN A 1 87 ? -36.632 2.627 37.212 1.00 60.94 87 GLN A N 1
ATOM 718 C CA . GLN A 1 87 ? -36.935 2.050 35.897 1.00 60.94 87 GLN A CA 1
ATOM 719 C C . GLN A 1 87 ? -36.183 2.767 34.761 1.00 60.94 87 GLN A C 1
ATOM 721 O O . GLN A 1 87 ? -35.769 2.128 33.790 1.00 60.94 87 GLN A O 1
ATOM 726 N N . ASN A 1 88 ? -35.958 4.077 34.902 1.00 60.91 88 ASN A N 1
ATOM 727 C CA . ASN A 1 88 ? -35.162 4.860 33.960 1.00 60.91 88 ASN A CA 1
ATOM 728 C C . ASN A 1 88 ? -33.663 4.518 34.030 1.00 60.91 88 ASN A C 1
ATOM 730 O O . ASN A 1 88 ? -33.050 4.365 32.974 1.00 60.91 88 ASN A O 1
ATOM 734 N N . LEU A 1 89 ? -33.100 4.292 35.226 1.00 60.62 89 LEU A N 1
ATOM 735 C CA . LEU A 1 89 ? -31.705 3.846 35.391 1.00 60.62 89 LEU A CA 1
ATOM 736 C C . LEU A 1 89 ? -31.456 2.443 34.802 1.00 60.62 89 LEU A C 1
ATOM 738 O O . LEU A 1 89 ? -30.511 2.247 34.035 1.00 60.62 89 LEU A O 1
ATOM 742 N N . LYS A 1 90 ? -32.340 1.466 35.066 1.00 59.91 90 LYS A N 1
ATOM 743 C CA . LYS A 1 90 ? -32.212 0.117 34.472 1.00 59.91 90 LYS A CA 1
ATOM 744 C C . LYS A 1 90 ? -32.329 0.161 32.936 1.00 59.91 90 LYS A C 1
ATOM 746 O O . LYS A 1 90 ? -31.598 -0.541 32.232 1.00 59.91 90 LYS A O 1
ATOM 751 N N . LYS A 1 91 ? -33.188 1.033 32.383 1.00 60.72 91 LYS A N 1
ATOM 752 C CA . LYS A 1 91 ? -33.267 1.273 30.928 1.00 60.72 91 LYS A CA 1
ATOM 753 C C . LYS A 1 91 ? -31.998 1.928 30.369 1.00 60.72 91 LYS A C 1
ATOM 755 O O . LYS A 1 91 ? -31.551 1.513 29.297 1.00 60.72 91 LYS A O 1
ATOM 760 N N . SER A 1 92 ? -31.402 2.905 31.058 1.00 59.41 92 SER A N 1
ATOM 761 C CA . SER A 1 92 ? -30.182 3.575 30.586 1.00 59.41 92 SER A CA 1
ATOM 762 C C . SER A 1 92 ? -28.962 2.652 30.602 1.00 59.41 92 SER A C 1
ATOM 764 O O . SER A 1 92 ? -28.219 2.626 29.619 1.00 59.41 92 SER A O 1
ATOM 766 N N . ASN A 1 93 ? -28.794 1.830 31.645 1.00 60.09 93 ASN A N 1
ATOM 767 C CA . ASN A 1 93 ? -27.689 0.866 31.734 1.00 60.09 93 ASN A CA 1
ATOM 768 C C . ASN A 1 93 ? -27.806 -0.243 30.679 1.00 60.09 93 ASN A C 1
ATOM 770 O O . ASN A 1 93 ? -26.834 -0.544 29.983 1.00 60.09 93 ASN A O 1
ATOM 774 N N . LYS A 1 94 ? -29.015 -0.771 30.438 1.00 58.34 94 LYS A N 1
ATOM 775 C CA . LYS A 1 94 ? -29.257 -1.735 29.350 1.00 58.34 94 LYS A CA 1
ATOM 776 C C . LYS A 1 94 ? -28.959 -1.143 27.966 1.00 58.34 94 LYS A C 1
ATOM 778 O O . LYS A 1 94 ? -28.432 -1.842 27.099 1.00 58.34 94 LYS A O 1
ATOM 783 N N . LYS A 1 95 ? -29.261 0.145 27.757 1.00 58.16 95 LYS A N 1
ATOM 784 C CA . LYS A 1 95 ? -28.950 0.865 26.510 1.00 58.16 95 LYS A CA 1
ATOM 785 C C . LYS A 1 95 ? -27.435 1.047 26.325 1.00 58.16 95 LYS A C 1
ATOM 787 O O . LYS A 1 95 ? -26.945 0.786 25.231 1.00 58.16 95 LYS A O 1
ATOM 792 N N . ARG A 1 96 ? -26.697 1.393 27.391 1.00 58.50 96 ARG A N 1
ATOM 793 C CA . ARG A 1 96 ? -25.222 1.499 27.392 1.00 58.50 96 ARG A CA 1
ATOM 794 C C . ARG A 1 96 ? -24.518 0.161 27.140 1.00 58.50 96 ARG A C 1
ATOM 796 O O . ARG A 1 96 ? -23.587 0.106 26.342 1.00 58.50 96 ARG A O 1
ATOM 803 N N . ARG A 1 97 ? -24.962 -0.936 27.765 1.00 59.41 97 ARG A N 1
ATOM 804 C CA . ARG A 1 97 ? -24.389 -2.273 27.504 1.00 59.41 97 ARG A CA 1
ATOM 805 C C . ARG A 1 97 ? -24.608 -2.701 26.047 1.00 59.41 97 ARG A C 1
ATOM 807 O O . ARG A 1 97 ? -23.666 -3.140 25.394 1.00 59.41 97 ARG A O 1
ATOM 814 N N . LYS A 1 98 ? -25.807 -2.478 25.489 1.00 60.41 98 LYS A N 1
ATOM 815 C CA . LYS A 1 98 ? -26.074 -2.732 24.060 1.00 60.41 98 LYS A CA 1
ATOM 816 C C . LYS A 1 98 ? -25.209 -1.877 23.125 1.00 60.41 98 LYS A C 1
ATOM 818 O O . LYS A 1 98 ? -24.717 -2.407 22.131 1.00 60.41 98 LYS A O 1
ATOM 823 N N . SER A 1 99 ? -24.986 -0.595 23.425 1.00 60.38 99 SER A N 1
ATOM 824 C CA . SER A 1 99 ? -24.122 0.248 22.586 1.00 60.38 99 SER A CA 1
ATOM 825 C C . SER A 1 99 ? -22.661 -0.210 22.614 1.00 60.38 99 SER A C 1
ATOM 827 O O . SER A 1 99 ? -22.058 -0.284 21.548 1.00 60.38 99 SER A O 1
ATOM 829 N N . LYS A 1 100 ? -22.128 -0.623 23.780 1.00 61.72 100 LYS A N 1
ATOM 830 C CA . LYS A 1 100 ? -20.786 -1.236 23.885 1.00 61.72 100 LYS A CA 1
ATOM 831 C C . LYS A 1 100 ? -20.666 -2.472 22.974 1.00 61.72 100 LYS A C 1
ATOM 833 O O . LYS A 1 100 ? -19.698 -2.591 22.232 1.00 61.72 100 LYS A O 1
ATOM 838 N N . THR A 1 101 ? -21.681 -3.344 22.944 1.00 75.94 101 THR A N 1
ATOM 839 C CA . THR A 1 101 ? -21.657 -4.547 22.081 1.00 75.94 101 THR A CA 1
ATOM 840 C C . THR A 1 101 ? -21.755 -4.254 20.579 1.00 75.94 101 THR A C 1
ATOM 842 O O . THR A 1 101 ? -21.178 -4.988 19.779 1.00 75.94 101 THR A O 1
ATOM 845 N N . LEU A 1 102 ? -22.475 -3.201 20.170 1.00 76.94 102 LEU A N 1
ATOM 846 C CA . LEU A 1 102 ? -22.556 -2.798 18.759 1.00 76.94 102 LEU A CA 1
ATOM 847 C C . LEU A 1 102 ? -21.249 -2.152 18.289 1.00 76.94 102 LEU A C 1
ATOM 849 O O . LEU A 1 102 ? -20.782 -2.465 17.196 1.00 76.94 102 LEU A O 1
ATOM 853 N N . GLN A 1 103 ? -20.644 -1.311 19.131 1.00 78.38 103 GLN A N 1
ATOM 854 C CA . GLN A 1 103 ? -19.345 -0.701 18.862 1.00 78.38 103 GLN A CA 1
ATOM 855 C C . GLN A 1 103 ? -18.254 -1.767 18.705 1.00 78.38 103 GLN A C 1
ATOM 857 O O . GLN A 1 103 ? -17.509 -1.720 17.737 1.00 78.38 103 GLN A O 1
ATOM 862 N N . GLU A 1 104 ? -18.225 -2.781 19.574 1.00 76.06 104 GLU A N 1
ATOM 863 C CA . GLU A 1 104 ? -17.240 -3.868 19.492 1.00 76.06 104 GLU A CA 1
ATOM 864 C C . GLU A 1 104 ? -17.372 -4.699 18.202 1.00 76.06 104 GLU A C 1
ATOM 866 O O . GLU A 1 104 ? -16.374 -5.097 17.601 1.00 76.06 104 GLU A O 1
ATOM 871 N N . LYS A 1 105 ? -18.600 -4.938 17.721 1.00 78.69 105 LYS A N 1
ATOM 872 C CA . LYS A 1 105 ? -18.812 -5.596 16.420 1.00 78.69 105 LYS A CA 1
ATOM 873 C C . LYS A 1 105 ? -18.358 -4.722 15.250 1.00 78.69 105 LYS A C 1
ATOM 875 O O . LYS A 1 105 ? -17.747 -5.241 14.319 1.00 78.69 105 LYS A O 1
ATOM 880 N N . ALA A 1 106 ? -18.646 -3.422 15.300 1.00 85.81 106 ALA A N 1
ATOM 881 C CA . ALA A 1 106 ? -18.217 -2.473 14.276 1.00 85.81 106 ALA A CA 1
ATOM 882 C C . ALA A 1 106 ? -16.688 -2.347 14.230 1.00 85.81 106 ALA A C 1
ATOM 884 O O . ALA A 1 106 ? -16.115 -2.326 13.149 1.00 85.81 106 ALA A O 1
ATOM 885 N N . GLU A 1 107 ? -16.030 -2.343 15.389 1.00 83.75 107 GLU A N 1
ATOM 886 C CA . GLU A 1 107 ? -14.573 -2.307 15.509 1.00 83.75 107 GLU A CA 1
ATOM 887 C C . GLU A 1 107 ? -13.924 -3.559 14.910 1.00 83.75 107 GLU A C 1
ATOM 889 O O . GLU A 1 107 ? -13.001 -3.445 14.106 1.00 83.75 107 GLU A O 1
ATOM 894 N N . ARG A 1 108 ? -14.458 -4.755 15.204 1.00 82.12 108 ARG A N 1
ATOM 895 C CA . ARG A 1 108 ? -13.985 -6.001 14.575 1.00 82.12 108 ARG A CA 1
ATOM 896 C C . ARG A 1 108 ? -14.151 -5.979 13.059 1.00 82.12 108 ARG A C 1
ATOM 898 O O . ARG A 1 108 ? -13.239 -6.375 12.342 1.00 82.12 108 ARG A O 1
ATOM 905 N N . PHE A 1 109 ? -15.297 -5.511 12.567 1.00 89.56 109 PHE A N 1
ATOM 906 C CA . PHE A 1 109 ? -15.534 -5.408 11.129 1.00 89.56 109 PHE A CA 1
ATOM 907 C C . PHE A 1 109 ? -14.589 -4.398 10.468 1.00 89.56 109 PHE A C 1
ATOM 909 O O . PHE A 1 109 ? -13.952 -4.717 9.468 1.00 89.56 109 PHE A O 1
ATOM 916 N N . ALA A 1 110 ? -14.443 -3.208 11.055 1.00 91.81 110 ALA A N 1
ATOM 917 C CA . ALA A 1 110 ? -13.527 -2.184 10.571 1.00 91.81 110 ALA A CA 1
ATOM 918 C C . ALA A 1 110 ? -12.084 -2.698 10.547 1.00 91.81 110 ALA A C 1
ATOM 920 O O . ALA A 1 110 ? -11.398 -2.507 9.553 1.00 91.81 110 ALA A O 1
ATOM 921 N N . SER A 1 111 ? -11.651 -3.410 11.589 1.00 89.06 111 SER A N 1
ATOM 922 C CA . SER A 1 111 ? -10.318 -4.011 11.653 1.00 89.06 111 SER A CA 1
ATOM 923 C C . SER A 1 111 ? -10.069 -4.990 10.501 1.00 89.06 111 SER A C 1
ATOM 925 O O . SER A 1 111 ? -9.041 -4.874 9.839 1.00 89.06 111 SER A O 1
ATOM 927 N N . ILE A 1 112 ? -11.027 -5.874 10.193 1.00 91.81 112 ILE A N 1
ATOM 928 C CA . ILE A 1 112 ? -10.924 -6.826 9.071 1.00 91.81 112 ILE A CA 1
ATOM 929 C C . ILE A 1 112 ? -10.815 -6.089 7.729 1.00 91.81 112 ILE A C 1
ATOM 931 O O . ILE A 1 112 ? -9.944 -6.402 6.914 1.00 91.81 112 ILE A O 1
ATOM 935 N N . ILE A 1 113 ? -11.675 -5.092 7.497 1.00 94.25 113 ILE A N 1
ATOM 936 C CA . ILE A 1 113 ? -11.656 -4.307 6.256 1.00 94.25 113 ILE A CA 1
ATOM 937 C C . ILE A 1 113 ? -10.346 -3.524 6.129 1.00 94.25 113 ILE A C 1
ATOM 939 O O . ILE A 1 113 ? -9.716 -3.562 5.076 1.00 94.25 113 ILE A O 1
ATOM 943 N N . VAL A 1 114 ? -9.896 -2.867 7.200 1.00 91.94 114 VAL A N 1
ATOM 944 C CA . VAL A 1 114 ? -8.642 -2.100 7.223 1.00 91.94 114 VAL A CA 1
ATOM 945 C C . VAL A 1 114 ? -7.442 -3.007 6.966 1.00 91.94 114 VAL A C 1
ATOM 947 O O . VAL A 1 114 ? -6.587 -2.647 6.163 1.00 91.94 114 VAL A O 1
ATOM 950 N N . SER A 1 115 ? -7.382 -4.196 7.577 1.00 94.12 115 SER A N 1
ATOM 951 C CA . SER A 1 115 ? -6.278 -5.133 7.335 1.00 94.12 115 SER A CA 1
ATOM 952 C C . SER A 1 115 ? -6.251 -5.642 5.896 1.00 94.12 115 SER A C 1
ATOM 954 O O . SER A 1 115 ? -5.178 -5.771 5.313 1.00 94.12 115 SER A O 1
ATOM 956 N N . LEU A 1 116 ? -7.422 -5.885 5.299 1.00 94.12 116 LEU A N 1
ATOM 957 C CA . LEU A 1 116 ? -7.519 -6.343 3.916 1.00 94.12 116 LEU A CA 1
ATOM 958 C C . LEU A 1 116 ? -7.102 -5.238 2.939 1.00 94.12 116 LEU A C 1
ATOM 960 O O . LEU A 1 116 ? -6.290 -5.475 2.049 1.00 94.12 116 LEU A O 1
ATOM 964 N N . VAL A 1 117 ? -7.597 -4.015 3.140 1.00 90.56 117 VAL A N 1
ATOM 965 C CA . VAL A 1 117 ? -7.225 -2.856 2.318 1.00 90.56 117 VAL A CA 1
ATOM 966 C C . VAL A 1 117 ? -5.732 -2.555 2.441 1.00 90.56 117 VAL A C 1
ATOM 968 O O . VAL A 1 117 ? -5.070 -2.406 1.418 1.00 90.56 117 VAL A O 1
ATOM 971 N N . ASN A 1 118 ? -5.176 -2.534 3.656 1.00 86.75 118 ASN A N 1
ATOM 972 C CA . ASN A 1 118 ? -3.749 -2.273 3.865 1.00 86.75 118 ASN A CA 1
ATOM 973 C C . ASN A 1 118 ? -2.851 -3.374 3.284 1.00 86.75 118 ASN A C 1
ATOM 975 O O . ASN A 1 118 ? -1.747 -3.072 2.842 1.00 86.75 118 ASN A O 1
ATOM 979 N N . GLY A 1 119 ? -3.311 -4.628 3.253 1.00 89.00 119 GLY A N 1
ATOM 980 C CA . GLY A 1 119 ? -2.581 -5.721 2.611 1.00 89.00 119 GLY A CA 1
ATOM 981 C C . GLY A 1 119 ? -2.639 -5.663 1.082 1.00 89.00 119 GLY A C 1
ATOM 982 O O . GLY A 1 119 ? -1.632 -5.870 0.409 1.00 89.00 119 GLY A O 1
ATOM 983 N N . CYS A 1 120 ? -3.807 -5.353 0.513 1.00 90.44 120 CYS A N 1
ATOM 984 C CA . CYS A 1 120 ? -4.001 -5.351 -0.936 1.00 90.44 120 CYS A CA 1
ATOM 985 C C . CYS A 1 120 ? -3.522 -4.064 -1.621 1.00 90.44 120 CYS A C 1
ATOM 987 O O . CYS A 1 120 ? -3.102 -4.114 -2.777 1.00 90.44 120 CYS A O 1
ATOM 989 N N . ALA A 1 121 ? -3.577 -2.912 -0.949 1.00 91.12 121 ALA A N 1
ATOM 990 C CA . ALA A 1 121 ? -3.245 -1.629 -1.565 1.00 91.12 121 ALA A CA 1
ATOM 991 C C . ALA A 1 121 ? -1.807 -1.574 -2.125 1.00 91.12 121 ALA A C 1
ATOM 993 O O . ALA A 1 121 ? -1.666 -1.176 -3.283 1.00 91.12 121 ALA A O 1
ATOM 994 N N . PRO A 1 122 ? -0.752 -2.030 -1.413 1.00 91.25 122 PRO A N 1
ATOM 995 C CA . PRO A 1 122 ? 0.602 -2.072 -1.969 1.00 91.25 122 PRO A CA 1
ATOM 996 C C . PRO A 1 122 ? 0.729 -2.996 -3.185 1.00 91.25 122 PRO A C 1
ATOM 998 O O . PRO A 1 122 ? 1.442 -2.665 -4.130 1.00 91.25 122 PRO A O 1
ATOM 1001 N N . LEU A 1 123 ? 0.005 -4.123 -3.201 1.00 90.44 123 LEU A N 1
ATOM 1002 C CA . LEU A 1 123 ? 0.007 -5.050 -4.337 1.00 90.44 123 LEU A CA 1
ATOM 1003 C C . LEU A 1 123 ? -0.529 -4.367 -5.594 1.00 90.44 123 LEU A C 1
ATOM 1005 O O . LEU A 1 123 ? 0.135 -4.361 -6.628 1.00 90.44 123 LEU A O 1
ATOM 1009 N N . PHE A 1 124 ? -1.700 -3.735 -5.501 1.00 90.62 124 PHE A N 1
ATOM 1010 C CA . PHE A 1 124 ? -2.262 -2.994 -6.629 1.00 90.62 124 PHE A CA 1
ATOM 1011 C C . PHE A 1 124 ? -1.395 -1.790 -7.009 1.00 90.62 124 PHE A C 1
ATOM 1013 O O . PHE A 1 124 ? -1.183 -1.547 -8.196 1.00 90.62 124 PHE A O 1
ATOM 1020 N N . GLY A 1 125 ? -0.827 -1.093 -6.020 1.00 90.94 125 GLY A N 1
ATOM 1021 C CA . GLY A 1 125 ? 0.110 0.008 -6.240 1.00 90.94 125 GLY A CA 1
ATOM 1022 C C . GLY A 1 125 ? 1.356 -0.401 -7.032 1.00 90.94 125 GLY A C 1
ATOM 1023 O O . GLY A 1 125 ? 1.826 0.377 -7.855 1.00 90.94 125 GLY A O 1
ATOM 1024 N N . GLY A 1 126 ? 1.857 -1.626 -6.838 1.00 90.75 126 GLY A N 1
ATOM 1025 C CA . GLY A 1 126 ? 2.988 -2.174 -7.593 1.00 90.75 126 GLY A CA 1
ATOM 1026 C C . GLY A 1 126 ? 2.609 -2.787 -8.946 1.00 90.75 126 GLY A C 1
ATOM 1027 O O . GLY A 1 126 ? 3.374 -2.684 -9.902 1.00 90.75 126 GLY A O 1
ATOM 1028 N N . ILE A 1 127 ? 1.425 -3.397 -9.061 1.00 94.06 127 ILE A N 1
ATOM 1029 C CA . ILE A 1 127 ? 0.969 -4.056 -10.297 1.00 94.06 127 ILE A CA 1
ATOM 1030 C C . ILE A 1 127 ? 0.607 -3.039 -11.383 1.00 94.06 127 ILE A C 1
ATOM 1032 O O . ILE A 1 127 ? 0.922 -3.253 -12.553 1.00 94.06 127 ILE A O 1
ATOM 1036 N N . VAL A 1 128 ? -0.047 -1.931 -11.025 1.00 93.94 128 VAL A N 1
ATOM 1037 C CA . VAL A 1 128 ? -0.530 -0.939 -12.002 1.00 93.94 128 VAL A CA 1
ATOM 1038 C C . VAL A 1 128 ? 0.603 -0.368 -12.881 1.00 93.94 128 VAL A C 1
ATOM 1040 O O . VAL A 1 128 ? 0.458 -0.365 -14.104 1.00 93.94 128 VAL A O 1
ATOM 1043 N N . PRO A 1 129 ? 1.769 0.024 -12.334 1.00 92.94 129 PRO A N 1
ATOM 1044 C CA . PRO A 1 129 ? 2.936 0.418 -13.128 1.00 92.94 129 PRO A CA 1
ATOM 1045 C C . PRO A 1 129 ? 3.489 -0.658 -14.066 1.00 92.94 129 PRO A C 1
ATOM 1047 O O . PRO A 1 129 ? 4.144 -0.327 -15.055 1.00 92.94 129 PRO A O 1
ATOM 1050 N N . LEU A 1 130 ? 3.258 -1.939 -13.768 1.00 93.06 130 LEU A N 1
ATOM 1051 C CA . LEU A 1 130 ? 3.778 -3.067 -14.545 1.00 93.06 130 LEU A CA 1
ATOM 1052 C C . LEU A 1 130 ? 2.905 -3.409 -15.757 1.00 93.06 130 LEU A C 1
ATOM 1054 O O . LEU A 1 130 ? 3.372 -4.104 -16.654 1.00 93.06 130 LEU A O 1
ATOM 1058 N N . ILE A 1 131 ? 1.676 -2.885 -15.829 1.00 92.69 131 ILE A N 1
ATOM 1059 C CA . ILE A 1 131 ? 0.743 -3.067 -16.954 1.00 92.69 131 ILE A CA 1
ATOM 1060 C C . ILE A 1 131 ? 1.423 -2.950 -18.334 1.00 92.69 131 ILE A C 1
ATOM 1062 O O . ILE A 1 131 ? 1.297 -3.891 -19.116 1.00 92.69 131 ILE A O 1
ATOM 1066 N N . PRO A 1 132 ? 2.177 -1.880 -18.666 1.00 90.31 132 PRO A N 1
ATOM 1067 C CA . PRO A 1 132 ? 2.805 -1.747 -19.983 1.00 90.31 132 PRO A CA 1
ATOM 1068 C C . PRO A 1 132 ? 3.829 -2.845 -20.298 1.00 90.31 132 PRO A C 1
ATOM 1070 O O . PRO A 1 132 ? 4.026 -3.163 -21.468 1.00 90.31 132 PRO A O 1
ATOM 1073 N N . PHE A 1 133 ? 4.447 -3.466 -19.290 1.00 91.06 133 PHE A N 1
ATOM 1074 C CA . PHE A 1 133 ? 5.413 -4.543 -19.504 1.00 91.06 133 PHE A CA 1
ATOM 1075 C C . PHE A 1 133 ? 4.750 -5.860 -19.918 1.00 91.06 133 PHE A C 1
ATOM 1077 O O . PHE A 1 133 ? 5.365 -6.627 -20.654 1.00 91.06 133 PHE A O 1
ATOM 1084 N N . PHE A 1 134 ? 3.489 -6.106 -19.539 1.00 91.50 134 PHE A N 1
ATOM 1085 C CA . PHE A 1 134 ? 2.768 -7.323 -19.938 1.00 91.50 134 PHE A CA 1
ATOM 1086 C C . PHE A 1 134 ? 2.474 -7.394 -21.443 1.00 91.50 134 PHE A C 1
ATOM 1088 O O . PHE A 1 134 ? 2.295 -8.484 -21.981 1.00 91.50 134 PHE A O 1
ATOM 1095 N N . PHE A 1 135 ? 2.446 -6.254 -22.137 1.00 88.06 135 PHE A N 1
ATOM 1096 C CA . PHE A 1 135 ? 2.119 -6.182 -23.564 1.00 88.06 135 PHE A CA 1
ATOM 1097 C C . PHE A 1 135 ? 3.351 -6.193 -24.479 1.00 88.06 135 PHE A C 1
ATOM 1099 O O . PHE A 1 135 ? 3.212 -6.041 -25.693 1.00 88.06 135 PHE A O 1
ATOM 1106 N N . THR A 1 136 ? 4.562 -6.363 -23.934 1.00 86.25 136 THR A N 1
ATOM 1107 C CA . THR A 1 136 ? 5.804 -6.306 -24.722 1.00 86.25 136 THR A CA 1
ATOM 1108 C C . THR A 1 136 ? 6.744 -7.457 -24.378 1.00 86.25 136 THR A C 1
ATOM 1110 O O . THR A 1 136 ? 7.008 -7.719 -23.211 1.00 86.25 136 THR A O 1
ATOM 1113 N N . ILE A 1 137 ? 7.296 -8.125 -25.396 1.00 81.19 137 ILE A N 1
ATOM 1114 C CA . ILE A 1 137 ? 8.231 -9.255 -25.217 1.00 81.19 137 ILE A CA 1
ATOM 1115 C C . ILE A 1 137 ? 9.655 -8.757 -24.909 1.00 81.19 137 ILE A C 1
ATOM 1117 O O . ILE A 1 137 ? 10.419 -9.416 -24.209 1.00 81.19 137 ILE A O 1
ATOM 1121 N N . LYS A 1 138 ? 10.020 -7.572 -25.415 1.00 85.19 138 LYS A N 1
ATOM 1122 C CA . LYS A 1 138 ? 11.312 -6.926 -25.166 1.00 85.19 138 LYS A CA 1
ATOM 1123 C C . LYS A 1 138 ? 11.069 -5.519 -24.635 1.00 85.19 138 LYS A C 1
ATOM 1125 O O . LYS A 1 138 ? 10.672 -4.631 -25.389 1.00 85.19 138 LYS A O 1
ATOM 1130 N N . ALA A 1 139 ? 11.309 -5.327 -23.341 1.00 80.44 139 ALA A N 1
ATOM 1131 C CA . ALA A 1 139 ? 11.168 -4.031 -22.694 1.00 80.44 139 ALA A CA 1
ATOM 1132 C C . ALA A 1 139 ? 12.245 -3.064 -23.208 1.00 80.44 139 ALA A C 1
ATOM 1134 O O . ALA A 1 139 ? 13.425 -3.181 -22.881 1.00 80.44 139 ALA A O 1
ATOM 1135 N N . GLY A 1 140 ? 11.831 -2.132 -24.065 1.00 87.81 140 GLY A N 1
ATOM 1136 C CA . GLY A 1 140 ? 12.654 -1.005 -24.492 1.00 87.81 140 GLY A CA 1
ATOM 1137 C C . GLY A 1 140 ? 12.461 0.211 -23.587 1.00 87.81 140 GLY A C 1
ATOM 1138 O O . GLY A 1 140 ? 11.526 0.271 -22.789 1.00 87.81 140 GLY A O 1
ATOM 1139 N N . PHE A 1 141 ? 13.299 1.229 -23.780 1.00 89.88 141 PHE A N 1
ATOM 1140 C CA . PHE A 1 141 ? 13.233 2.494 -23.039 1.00 89.88 141 PHE A CA 1
ATOM 1141 C C . PHE A 1 141 ? 11.843 3.160 -23.089 1.00 89.88 141 PHE A C 1
ATOM 1143 O O . PHE A 1 141 ? 11.372 3.699 -22.093 1.00 89.88 141 PHE A O 1
ATOM 1150 N N . ASN A 1 142 ? 11.129 3.036 -24.212 1.00 89.69 142 ASN A N 1
ATOM 1151 C CA . ASN A 1 142 ? 9.776 3.581 -24.361 1.00 89.69 142 ASN A CA 1
ATOM 1152 C C . ASN A 1 142 ? 8.771 2.954 -23.376 1.00 89.69 142 ASN A C 1
ATOM 1154 O O . ASN A 1 142 ? 7.949 3.664 -22.808 1.00 89.69 142 ASN A O 1
ATOM 1158 N N . VAL A 1 143 ? 8.855 1.640 -23.134 1.00 92.88 143 VAL A N 1
ATOM 1159 C CA . VAL A 1 143 ? 7.964 0.919 -22.200 1.00 92.88 143 VAL A CA 1
ATOM 1160 C C . VAL A 1 143 ? 8.197 1.396 -20.768 1.00 92.88 143 VAL A C 1
ATOM 1162 O O . VAL A 1 143 ? 7.246 1.600 -20.014 1.00 92.88 143 VAL A O 1
ATOM 1165 N N . PHE A 1 144 ? 9.461 1.654 -20.423 1.00 91.44 144 PHE A N 1
ATOM 1166 C CA . PHE A 1 144 ? 9.841 2.230 -19.139 1.00 91.44 144 PHE A CA 1
ATOM 1167 C C . PHE A 1 144 ? 9.265 3.641 -18.948 1.00 91.44 144 PHE A C 1
ATOM 1169 O O . PHE A 1 144 ? 8.689 3.917 -17.899 1.00 91.44 144 PHE A O 1
ATOM 1176 N N . ILE A 1 145 ? 9.333 4.509 -19.967 1.00 92.81 145 ILE A N 1
ATOM 1177 C CA . ILE A 1 145 ? 8.722 5.849 -19.911 1.00 92.81 145 ILE A CA 1
ATOM 1178 C C . ILE A 1 145 ? 7.210 5.754 -19.673 1.00 92.81 145 ILE A C 1
ATOM 1180 O O . ILE A 1 145 ? 6.684 6.474 -18.827 1.00 92.81 145 ILE A O 1
ATOM 1184 N N . PHE A 1 146 ? 6.504 4.860 -20.374 1.00 93.50 146 PHE A N 1
ATOM 1185 C CA . PHE A 1 146 ? 5.063 4.679 -20.167 1.00 93.50 146 PHE A CA 1
ATOM 1186 C C . PHE A 1 146 ? 4.733 4.174 -18.760 1.00 93.50 146 PHE A C 1
ATOM 1188 O O . PHE A 1 146 ? 3.790 4.667 -18.144 1.00 93.50 146 PHE A O 1
ATOM 1195 N N . SER A 1 147 ? 5.521 3.242 -18.222 1.00 94.12 147 SER A N 1
ATOM 1196 C CA . SER A 1 147 ? 5.380 2.789 -16.833 1.00 94.12 147 SER A CA 1
ATOM 1197 C C . SER A 1 147 ? 5.591 3.932 -15.840 1.00 94.12 147 SER A C 1
ATOM 1199 O O . SER A 1 147 ? 4.763 4.150 -14.956 1.00 94.12 147 SER A O 1
ATOM 1201 N N . PHE A 1 148 ? 6.644 4.728 -16.035 1.00 93.44 148 PHE A N 1
ATOM 1202 C CA . PHE A 1 148 ? 6.929 5.882 -15.190 1.00 93.44 148 PHE A CA 1
ATOM 1203 C C . PHE A 1 148 ? 5.819 6.939 -15.264 1.00 93.44 148 PHE A C 1
ATOM 1205 O O . PHE A 1 148 ? 5.433 7.510 -14.245 1.00 93.44 148 PHE A O 1
ATOM 1212 N N . LEU A 1 149 ? 5.244 7.158 -16.449 1.00 95.31 149 LEU A N 1
ATOM 1213 C CA . LEU A 1 149 ? 4.108 8.057 -16.635 1.00 95.31 149 LEU A CA 1
ATOM 1214 C C . LEU A 1 149 ? 2.868 7.565 -15.872 1.00 95.31 149 LEU A C 1
ATOM 1216 O O . LEU A 1 149 ? 2.198 8.366 -15.223 1.00 95.31 149 LEU A O 1
ATOM 1220 N N . ILE A 1 150 ? 2.590 6.256 -15.894 1.00 95.31 150 ILE A N 1
ATOM 1221 C CA . ILE A 1 150 ? 1.504 5.648 -15.109 1.00 95.31 150 ILE A CA 1
ATOM 1222 C C . ILE A 1 150 ? 1.736 5.870 -13.613 1.00 95.31 150 ILE A C 1
ATOM 1224 O O . ILE A 1 150 ? 0.809 6.291 -12.921 1.00 95.31 150 ILE A O 1
ATOM 1228 N N . ILE A 1 151 ? 2.957 5.645 -13.117 1.00 94.88 151 ILE A N 1
ATOM 1229 C CA . ILE A 1 151 ? 3.320 5.899 -11.713 1.00 94.88 151 ILE A CA 1
ATOM 1230 C C . ILE A 1 151 ? 3.060 7.362 -11.357 1.00 94.88 151 ILE A C 1
ATOM 1232 O O . ILE A 1 151 ? 2.389 7.644 -10.368 1.00 94.88 151 ILE A O 1
ATOM 1236 N N . PHE A 1 152 ? 3.539 8.292 -12.183 1.00 94.88 152 PHE A N 1
ATOM 1237 C CA . PHE A 1 152 ? 3.377 9.722 -11.944 1.00 94.88 152 PHE A CA 1
ATOM 1238 C C . PHE A 1 152 ? 1.899 10.129 -11.876 1.00 94.88 152 PHE A C 1
ATOM 1240 O O . PHE A 1 152 ? 1.486 10.801 -10.930 1.00 94.88 152 PHE A O 1
ATOM 1247 N N . ILE A 1 153 ? 1.079 9.662 -12.824 1.00 96.25 153 ILE A N 1
ATOM 1248 C CA . ILE A 1 153 ? -0.373 9.897 -12.822 1.00 96.25 153 ILE A CA 1
ATOM 1249 C C . ILE A 1 153 ? -1.010 9.306 -11.560 1.00 96.25 153 ILE A C 1
ATOM 1251 O O . ILE A 1 153 ? -1.799 9.986 -10.902 1.00 96.25 153 ILE A O 1
ATOM 1255 N N . CYS A 1 154 ? -0.650 8.075 -11.185 1.00 95.38 154 CYS A N 1
ATOM 1256 C CA . CYS A 1 154 ? -1.169 7.435 -9.978 1.00 95.38 154 CYS A CA 1
ATOM 1257 C C . CYS A 1 154 ? -0.835 8.247 -8.727 1.00 95.38 154 CYS A C 1
ATOM 1259 O O . CYS A 1 154 ? -1.716 8.464 -7.906 1.00 95.38 154 CYS A O 1
ATOM 1261 N N . ILE A 1 155 ? 0.394 8.748 -8.597 1.00 94.81 155 ILE A N 1
ATOM 1262 C CA . ILE A 1 155 ? 0.832 9.550 -7.447 1.00 94.81 155 ILE A CA 1
ATOM 1263 C C . ILE A 1 155 ? 0.070 10.870 -7.364 1.00 94.81 155 ILE A C 1
ATOM 1265 O O . ILE A 1 155 ? -0.367 11.254 -6.279 1.00 94.81 155 ILE A O 1
ATOM 1269 N N . VAL A 1 156 ? -0.142 11.549 -8.494 1.00 95.44 156 VAL A N 1
ATOM 1270 C CA . VAL A 1 156 ? -0.936 12.785 -8.527 1.00 95.44 156 VAL A CA 1
ATOM 1271 C C . VAL A 1 156 ? -2.383 12.504 -8.117 1.00 95.44 156 VAL A C 1
ATOM 1273 O O . VAL A 1 156 ? -2.908 13.189 -7.239 1.00 95.44 156 VAL A O 1
ATOM 1276 N N . LEU A 1 157 ? -3.017 11.474 -8.687 1.00 95.69 157 LEU A N 1
ATOM 1277 C CA . LEU A 1 157 ? -4.384 11.085 -8.328 1.00 95.69 157 LEU A CA 1
ATOM 1278 C C . LEU A 1 157 ? -4.494 10.686 -6.852 1.00 95.69 157 LEU A C 1
ATOM 1280 O O . LEU A 1 157 ? -5.441 11.093 -6.181 1.00 95.69 157 LEU A O 1
ATOM 1284 N N . LEU A 1 158 ? -3.514 9.948 -6.327 1.00 93.69 158 LEU A N 1
ATOM 1285 C CA . LEU A 1 158 ? -3.468 9.544 -4.924 1.00 93.69 158 LEU A CA 1
ATOM 1286 C C . LEU A 1 158 ? -3.281 10.757 -4.007 1.00 93.69 158 LEU A C 1
ATOM 1288 O O . LEU A 1 158 ? -3.972 10.868 -3.001 1.00 93.69 158 LEU A O 1
ATOM 1292 N N . GLY A 1 159 ? -2.413 11.703 -4.371 1.00 94.00 159 GLY A N 1
ATOM 1293 C CA . GLY A 1 159 ? -2.225 12.955 -3.638 1.00 94.00 159 GLY A CA 1
ATOM 1294 C C . GLY A 1 159 ? -3.499 13.800 -3.581 1.00 94.00 159 GLY A C 1
ATOM 1295 O O . GLY A 1 159 ? -3.861 14.296 -2.512 1.00 94.00 159 GLY A O 1
ATOM 1296 N N . ILE A 1 160 ? -4.231 13.903 -4.697 1.00 95.38 160 ILE A N 1
ATOM 1297 C CA . ILE A 1 160 ? -5.540 14.573 -4.743 1.00 95.38 160 ILE A CA 1
ATOM 1298 C C . ILE A 1 160 ? -6.546 13.829 -3.861 1.00 95.38 160 ILE A C 1
ATOM 1300 O O . ILE A 1 160 ? -7.235 14.456 -3.060 1.00 95.38 160 ILE A O 1
ATOM 1304 N N . PHE A 1 161 ? -6.621 12.502 -3.977 1.00 94.50 161 PHE A N 1
ATOM 1305 C CA . PHE A 1 161 ? -7.550 11.680 -3.203 1.00 94.50 161 PHE A CA 1
ATOM 1306 C C . PHE A 1 161 ? -7.303 11.805 -1.697 1.00 94.50 161 PHE A C 1
ATOM 1308 O O . PHE A 1 161 ? -8.239 12.044 -0.935 1.00 94.50 161 PHE A O 1
ATOM 1315 N N . VAL A 1 162 ? -6.043 11.711 -1.268 1.00 91.06 162 VAL A N 1
ATOM 1316 C CA . VAL A 1 162 ? -5.663 11.870 0.139 1.00 91.06 162 VAL A CA 1
ATOM 1317 C C . VAL A 1 162 ? -5.999 13.279 0.621 1.00 91.06 162 VAL A C 1
ATOM 1319 O O . VAL A 1 162 ? -6.587 13.407 1.687 1.00 91.06 162 VAL A O 1
ATOM 1322 N N . GLY A 1 163 ? -5.711 14.326 -0.163 1.00 91.75 163 GLY A N 1
ATOM 1323 C CA . GLY A 1 163 ? -6.106 15.703 0.168 1.00 91.75 163 GLY A CA 1
ATOM 1324 C C . GLY A 1 163 ? -7.616 15.895 0.301 1.00 91.75 163 GLY A C 1
ATOM 1325 O O . GLY A 1 163 ? -8.081 16.579 1.211 1.00 91.75 163 GLY A O 1
ATOM 1326 N N . PHE A 1 164 ? -8.395 15.253 -0.569 1.00 93.69 164 PHE A N 1
ATOM 1327 C CA . PHE A 1 164 ? -9.852 15.304 -0.512 1.00 93.69 164 PHE A CA 1
ATOM 1328 C C . PHE A 1 164 ? -10.392 14.623 0.752 1.00 93.69 164 PHE A C 1
ATOM 1330 O O . PHE A 1 164 ? -11.239 15.186 1.447 1.00 93.69 164 PHE A O 1
ATOM 1337 N N . VAL A 1 165 ? -9.875 13.436 1.086 1.00 92.94 165 VAL A N 1
ATOM 1338 C CA . VAL A 1 165 ? -10.293 12.673 2.273 1.00 92.94 165 VAL A CA 1
ATOM 1339 C C . VAL A 1 165 ? -9.819 13.335 3.572 1.00 92.94 165 VAL A C 1
ATOM 1341 O O . VAL A 1 165 ? -10.570 13.345 4.549 1.00 92.94 165 VAL A O 1
ATOM 1344 N N . SER A 1 166 ? -8.622 13.932 3.595 1.00 89.25 166 SER A N 1
ATOM 1345 C CA . SER A 1 166 ? -8.068 14.591 4.788 1.00 89.25 166 SER A CA 1
ATOM 1346 C C . SER A 1 166 ? -8.676 15.968 5.076 1.00 89.25 166 SER A C 1
ATOM 1348 O O . SER A 1 166 ? -8.426 16.525 6.142 1.00 89.25 166 SER A O 1
ATOM 1350 N N . ARG A 1 167 ? -9.512 16.506 4.170 1.00 86.88 167 ARG A N 1
ATOM 1351 C CA . ARG A 1 167 ? -10.031 17.890 4.214 1.00 86.88 167 ARG A CA 1
ATOM 1352 C C . ARG A 1 167 ? -8.920 18.945 4.260 1.00 86.88 167 ARG A C 1
ATOM 1354 O O . ARG A 1 167 ? -9.119 20.040 4.784 1.00 86.88 167 ARG A O 1
ATOM 1361 N N . GLU A 1 168 ? -7.763 18.625 3.697 1.00 87.00 168 GLU A N 1
ATOM 1362 C CA . GLU A 1 168 ? -6.646 19.551 3.561 1.00 87.00 168 GLU A CA 1
ATOM 1363 C C . GLU A 1 168 ? -6.577 20.108 2.139 1.00 87.00 168 GLU A C 1
ATOM 1365 O O . GLU A 1 168 ? -7.323 19.736 1.231 1.00 87.00 168 GLU A O 1
ATOM 1370 N N . SER A 1 169 ? -5.660 21.045 1.920 1.00 90.56 169 SER A N 1
ATOM 1371 C CA . SER A 1 169 ? -5.425 21.575 0.583 1.00 90.56 169 SER A CA 1
ATOM 1372 C C . SER A 1 169 ? -4.854 20.489 -0.335 1.00 90.56 169 SER A C 1
ATOM 1374 O O . SER A 1 169 ? -3.725 20.041 -0.126 1.00 90.56 169 SER A O 1
ATOM 1376 N N . LEU A 1 170 ? -5.597 20.159 -1.395 1.00 92.56 170 LEU A N 1
ATOM 1377 C CA . LEU A 1 170 ? -5.231 19.173 -2.422 1.00 92.56 170 LEU A CA 1
ATOM 1378 C C . LEU A 1 170 ? -3.792 19.350 -2.924 1.00 92.56 170 LEU A C 1
ATOM 1380 O O . LEU A 1 170 ? -3.024 18.395 -2.987 1.00 92.56 170 LEU A O 1
ATOM 1384 N N . TRP A 1 171 ? -3.407 20.595 -3.216 1.00 92.38 171 TRP A N 1
ATOM 1385 C CA . TRP A 1 171 ? -2.078 20.928 -3.726 1.00 92.38 171 TRP A CA 1
ATOM 1386 C C . TRP A 1 171 ? -0.951 20.550 -2.765 1.00 92.38 171 TRP A C 1
ATOM 1388 O O . TRP A 1 171 ? 0.050 20.001 -3.214 1.00 92.38 171 TRP A O 1
ATOM 1398 N N . LYS A 1 172 ? -1.110 20.778 -1.452 1.00 92.75 172 LYS A N 1
ATOM 1399 C CA . LYS A 1 172 ? -0.075 20.396 -0.475 1.00 92.75 172 LYS A CA 1
ATOM 1400 C C . LYS A 1 172 ? 0.149 18.885 -0.475 1.00 92.75 172 LYS A C 1
ATOM 1402 O O . LYS A 1 172 ? 1.299 18.462 -0.511 1.00 92.75 172 LYS A O 1
ATOM 1407 N N . ASN A 1 173 ? -0.921 18.092 -0.532 1.00 93.50 173 ASN A N 1
ATOM 1408 C CA . ASN A 1 173 ? -0.802 16.632 -0.518 1.00 93.50 173 ASN A CA 1
ATOM 1409 C C . ASN A 1 173 ? -0.214 16.078 -1.816 1.00 93.50 173 ASN A C 1
ATOM 1411 O O . ASN A 1 173 ? 0.604 15.162 -1.766 1.00 93.50 173 ASN A O 1
ATOM 1415 N N . VAL A 1 174 ? -0.544 16.667 -2.968 1.00 95.25 174 VAL A N 1
ATOM 1416 C CA . VAL A 1 174 ? 0.105 16.312 -4.240 1.00 95.25 174 VAL A CA 1
ATOM 1417 C C . VAL A 1 174 ? 1.603 16.617 -4.194 1.00 95.25 174 VAL A C 1
ATOM 1419 O O . VAL A 1 174 ? 2.407 15.743 -4.509 1.00 95.25 174 VAL A O 1
ATOM 1422 N N . PHE A 1 175 ? 2.002 17.815 -3.752 1.00 96.12 175 PHE A N 1
ATOM 1423 C CA . PHE A 1 175 ? 3.422 18.163 -3.635 1.00 96.12 175 PHE A CA 1
ATOM 1424 C C . PHE A 1 175 ? 4.160 17.263 -2.644 1.00 96.12 175 PHE A C 1
ATOM 1426 O O . PHE A 1 175 ? 5.254 16.795 -2.950 1.00 96.12 175 PHE A O 1
ATOM 1433 N N . GLN A 1 176 ? 3.560 16.968 -1.491 1.00 95.00 176 GLN A N 1
ATOM 1434 C CA . GLN A 1 176 ? 4.145 16.069 -0.500 1.00 95.00 176 GLN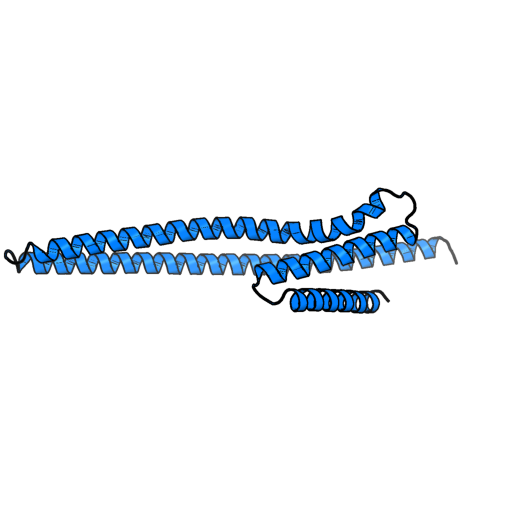 A CA 1
ATOM 1435 C C . GLN A 1 176 ? 4.369 14.663 -1.071 1.00 95.00 176 GLN A C 1
ATOM 1437 O O . GLN A 1 176 ? 5.442 14.093 -0.883 1.00 95.00 176 GLN A O 1
ATOM 1442 N N . MET A 1 177 ? 3.396 14.128 -1.814 1.00 95.31 177 MET A N 1
ATOM 1443 C CA . MET A 1 177 ? 3.512 12.831 -2.483 1.00 95.31 177 MET A CA 1
ATOM 1444 C C . MET A 1 177 ? 4.603 12.823 -3.566 1.00 95.31 177 MET A C 1
ATOM 1446 O O . MET A 1 177 ? 5.375 11.870 -3.645 1.00 95.31 177 MET A O 1
ATOM 1450 N N . ILE A 1 178 ? 4.726 13.889 -4.364 1.00 96.25 178 ILE A N 1
ATOM 1451 C CA . ILE A 1 178 ? 5.785 14.010 -5.382 1.00 96.25 178 ILE A CA 1
ATOM 1452 C C . ILE A 1 178 ? 7.172 14.095 -4.731 1.00 96.25 178 ILE A C 1
ATOM 1454 O O . ILE A 1 178 ? 8.105 13.438 -5.193 1.00 96.25 178 ILE A O 1
ATOM 1458 N N . ILE A 1 179 ? 7.318 14.868 -3.649 1.00 96.44 179 ILE A N 1
ATOM 1459 C CA . ILE A 1 179 ? 8.583 14.979 -2.907 1.00 96.44 179 ILE A CA 1
ATOM 1460 C C . ILE A 1 179 ? 8.962 13.627 -2.300 1.00 96.44 179 ILE A C 1
ATOM 1462 O O . ILE A 1 179 ? 10.107 13.202 -2.441 1.00 96.44 179 ILE A O 1
ATOM 1466 N N . ALA A 1 180 ? 8.008 12.935 -1.669 1.00 94.81 180 ALA A N 1
ATOM 1467 C CA . ALA A 1 180 ? 8.234 11.605 -1.113 1.00 94.81 180 ALA A CA 1
ATOM 1468 C C . ALA A 1 180 ? 8.694 10.622 -2.197 1.00 94.81 180 ALA A C 1
ATOM 1470 O O . ALA A 1 180 ? 9.694 9.936 -2.012 1.00 94.81 180 ALA A O 1
ATOM 1471 N N . PHE A 1 181 ? 8.030 10.621 -3.355 1.00 94.81 181 PHE A N 1
ATOM 1472 C CA . PHE A 1 181 ? 8.406 9.787 -4.492 1.00 94.81 181 PHE A CA 1
ATOM 1473 C C . PHE A 1 181 ? 9.814 10.087 -5.016 1.00 94.81 181 PHE A C 1
ATOM 1475 O O . PHE A 1 181 ? 10.614 9.168 -5.194 1.00 94.81 181 PHE A O 1
ATOM 1482 N N . GLY A 1 182 ? 10.145 11.366 -5.213 1.00 94.75 182 GLY A N 1
ATOM 1483 C CA . GLY A 1 182 ? 11.484 11.783 -5.627 1.00 94.75 182 GLY A CA 1
ATOM 1484 C C . GLY A 1 182 ? 12.555 11.354 -4.623 1.00 94.75 182 GLY A C 1
ATOM 1485 O O . GLY A 1 182 ? 13.584 10.804 -5.013 1.00 94.75 182 GLY A O 1
ATOM 1486 N N . LEU A 1 183 ? 12.285 11.519 -3.325 1.00 96.81 183 LEU A N 1
ATOM 1487 C CA . LEU A 1 183 ? 13.176 11.067 -2.260 1.00 96.81 183 LEU A CA 1
ATOM 1488 C C . LEU A 1 183 ? 13.362 9.544 -2.287 1.00 96.81 183 LEU A C 1
ATOM 1490 O O . LEU A 1 183 ? 14.488 9.068 -2.166 1.00 96.81 183 LEU A O 1
ATOM 1494 N N . THR A 1 184 ? 12.291 8.773 -2.496 1.00 93.62 184 THR A N 1
ATOM 1495 C CA . THR A 1 184 ? 12.369 7.310 -2.616 1.00 93.62 184 THR A CA 1
ATOM 1496 C C . THR A 1 184 ? 13.239 6.882 -3.794 1.00 93.62 184 THR A C 1
ATOM 1498 O O . THR A 1 184 ? 14.031 5.952 -3.647 1.00 93.62 184 THR A O 1
ATOM 1501 N N . ILE A 1 185 ? 13.153 7.564 -4.941 1.00 92.81 185 ILE A N 1
ATOM 1502 C CA . ILE A 1 185 ? 14.026 7.291 -6.091 1.00 92.81 185 ILE A CA 1
ATOM 1503 C C . ILE A 1 185 ? 15.488 7.561 -5.732 1.00 92.81 185 ILE A C 1
ATOM 1505 O O . ILE A 1 185 ? 16.334 6.709 -5.982 1.00 92.81 185 ILE A O 1
ATOM 1509 N N . ILE A 1 186 ? 15.784 8.710 -5.115 1.00 95.56 186 ILE A N 1
ATOM 1510 C CA . ILE A 1 186 ? 17.153 9.075 -4.715 1.00 95.56 186 ILE A CA 1
ATOM 1511 C C . ILE A 1 186 ? 17.735 8.020 -3.770 1.00 95.56 186 ILE A C 1
ATOM 1513 O O . ILE A 1 186 ? 18.840 7.534 -3.996 1.00 95.56 186 ILE A O 1
ATOM 1517 N N . VAL A 1 187 ? 16.977 7.628 -2.743 1.00 96.00 187 VAL A N 1
ATOM 1518 C CA . VAL A 1 187 ? 17.392 6.598 -1.780 1.00 96.00 187 VAL A CA 1
ATOM 1519 C C . VAL A 1 187 ? 17.575 5.242 -2.463 1.00 96.00 187 VAL A C 1
ATOM 1521 O O . VAL A 1 187 ? 18.539 4.543 -2.172 1.00 96.00 187 VAL A O 1
ATOM 1524 N N . SER A 1 188 ? 16.696 4.882 -3.400 1.00 92.44 188 SER A N 1
ATOM 1525 C CA . SER A 1 188 ? 16.808 3.622 -4.144 1.00 92.44 188 SER A CA 1
ATOM 1526 C C . SER A 1 188 ? 18.061 3.590 -5.017 1.00 92.44 188 SER A C 1
ATOM 1528 O O . SER A 1 188 ? 18.754 2.580 -5.030 1.00 92.44 188 SER A O 1
ATOM 1530 N N . ILE A 1 189 ? 18.382 4.691 -5.706 1.00 93.56 189 ILE A N 1
ATOM 1531 C CA . ILE A 1 189 ? 19.615 4.815 -6.496 1.00 93.56 189 ILE A CA 1
ATOM 1532 C C . ILE A 1 189 ? 20.842 4.745 -5.585 1.00 93.56 189 ILE A C 1
ATOM 1534 O O . ILE A 1 189 ? 21.803 4.081 -5.940 1.00 93.56 189 ILE A O 1
ATOM 1538 N N . LEU A 1 190 ? 20.810 5.384 -4.413 1.00 94.81 190 LEU A N 1
ATOM 1539 C CA . LEU A 1 190 ? 21.922 5.349 -3.458 1.00 94.81 190 LEU A CA 1
ATOM 1540 C C . LEU A 1 190 ? 22.166 3.947 -2.874 1.00 94.81 190 LEU A C 1
ATOM 1542 O O . LEU A 1 190 ? 23.303 3.607 -2.581 1.00 94.81 190 LEU A O 1
ATOM 1546 N N . LEU A 1 191 ? 21.107 3.160 -2.665 1.00 93.88 191 LEU A N 1
ATOM 1547 C CA . LEU A 1 191 ? 21.198 1.800 -2.121 1.00 93.88 191 LEU A CA 1
ATOM 1548 C C . LEU A 1 191 ? 21.580 0.746 -3.167 1.00 93.88 191 LEU A C 1
ATOM 1550 O O . LEU A 1 191 ? 22.208 -0.246 -2.809 1.00 93.88 191 LEU A O 1
ATOM 1554 N N . LEU A 1 192 ? 21.143 0.911 -4.421 1.00 84.94 192 LEU A N 1
ATOM 1555 C CA . LEU A 1 192 ? 21.456 -0.021 -5.515 1.00 84.94 192 LEU A CA 1
ATOM 1556 C C . LEU A 1 192 ? 22.731 0.346 -6.288 1.00 84.94 192 LEU A C 1
ATOM 1558 O O . LEU A 1 192 ? 23.247 -0.509 -7.009 1.00 84.94 192 LEU A O 1
ATOM 1562 N N . GLY A 1 193 ? 23.149 1.611 -6.222 1.00 63.97 193 GLY A N 1
ATOM 1563 C CA . GLY A 1 193 ? 24.301 2.168 -6.933 1.00 63.97 193 GLY A CA 1
ATOM 1564 C C . GLY A 1 193 ? 25.636 1.923 -6.252 1.00 63.97 193 GLY A C 1
ATOM 1565 O O . GLY A 1 193 ? 25.658 1.640 -5.036 1.00 63.97 193 GLY A O 1
#

Organism: NCBI:txid412755

Foldseek 3Di:
DDPVVVVVVVVVVVVVVVVVVVVVVVVVVVVVVVVVVVVVVVVVVVVVVVVVVVVVVVVVVVVVVVVVVVVVVVDPDPPDPVVVVVVVVVVVVVVVVVVVVVVVVVVVVVVVVVVVCVVCVVVCLVVQLCVLVVVDPDDDPVSNVVSVVSNLVVLLVVLQVCCVVVVHDSVVSSVVSVVVVVVVVVVVVVVVD

Sequence (193 aa):
MTNRKIKEEIISLLIDHVRIVYSIISDMGVYYTTWAEDFEASKKSLEKKKSKMQLSEEEEDKLLEDEEIEKAMLTVNLKDKNRRKKQNLKKSNKKRRKSKTLQEKAERFASIIVSLVNGCAPLFGGIVPLIPFFFTIKAGFNVFIFSFLIIFICIVLLGIFVGFVSRESLWKNVFQMIIAFGLTIIVSILLLG

Radius of gyration: 31.59 Å; chains: 1; bounding box: 86×47×82 Å

pLDDT: mean 80.63, std 12.9, range [53.44, 96.81]